Protein AF-X7ZVB2-F1 (afdb_monomer)

Sequence (183 aa):
MTAPFDWAFPYGWPRKPILARNVVCTSQPLAAQAGLQMLADGGSAVDAAVAAAITLTVVEPVSNGIGSDAFAIVWDGHRLHGLNASGRSPAAWTPEYFGDKGVPLLGWNSVTVPGAVSGWVELHSRFGRLPFAGSSSRQSHTPATVFWCRQRWRSSGRLRCRCSRISRVRRRVYARRPCTTTR

Nearest PDB structures (foldseek):
  7d9w-assembly1_A  TM=9.063E-01  e=1.673E-07  Pseudomonas nitroreducens
  5xlu-assembly1_A  TM=8.744E-01  e=1.785E-07  Bacillus licheniformis
  3g9k-assembly2_D  TM=9.368E-01  e=4.231E-06  Bacillus anthracis
  3g9k-assembly1_L  TM=9.309E-01  e=5.844E-06  Bacillus anthracis
  3ga9-assembly1_L  TM=9.083E-01  e=1.540E-05  Bacillus anthracis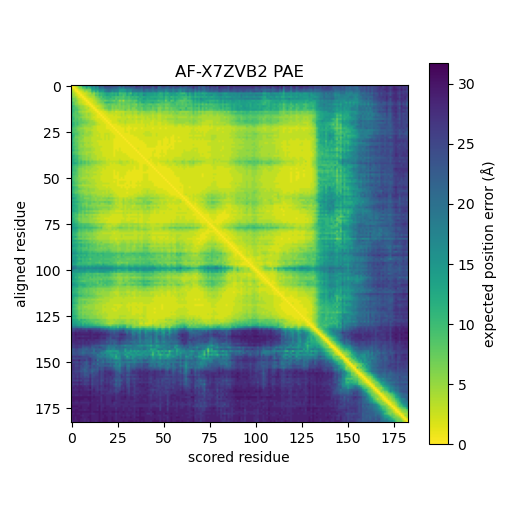

pLDDT: mean 73.82, std 28.08, range [21.02, 95.44]

Secondary structure (DSSP, 8-state):
-PPPP-----S--PPPPP--SS----SSHHHHHHHHHHHHTT--HHHHHHHHHHHHHHH-TTT--TTS-EEEEEE-SS-EEEEEEPPPPPTT--HHHHGGG-S-SSSGGG-PPP-HHHHHHHHHHHH--SPPTT----------EEEP------TTS----------SGGGSSS---------

Structure (mmCIF, N/CA/C/O backbone):
data_AF-X7ZVB2-F1
#
_entry.id   AF-X7ZVB2-F1
#
loop_
_atom_site.group_PDB
_atom_site.id
_atom_site.type_symbol
_atom_site.label_atom_id
_atom_site.label_alt_id
_atom_site.label_comp_id
_atom_site.label_asym_id
_atom_site.label_entity_id
_atom_site.label_seq_id
_atom_site.pdbx_PDB_ins_code
_atom_site.Cartn_x
_atom_site.Cartn_y
_atom_site.Cartn_z
_atom_site.occupancy
_atom_site.B_iso_or_equiv
_atom_site.auth_seq_id
_atom_site.auth_comp_id
_atom_site.auth_asym_id
_atom_site.auth_atom_id
_atom_site.pdbx_PDB_model_num
ATOM 1 N N . MET A 1 1 ? -3.468 49.047 19.228 1.00 59.94 1 MET A N 1
ATOM 2 C CA . MET A 1 1 ? -2.459 48.474 18.314 1.00 59.94 1 MET A CA 1
ATOM 3 C C . MET A 1 1 ? -2.737 46.989 18.202 1.00 59.94 1 MET A C 1
ATOM 5 O O . MET A 1 1 ? -2.538 46.267 19.168 1.00 59.94 1 MET A O 1
ATOM 9 N N . THR A 1 2 ? -3.313 46.562 17.086 1.00 70.94 2 THR A N 1
ATOM 10 C CA . THR A 1 2 ? -3.604 45.153 16.797 1.00 70.94 2 THR A CA 1
ATOM 11 C C . THR A 1 2 ? -2.315 44.507 16.305 1.00 70.94 2 THR A C 1
ATOM 13 O O . THR A 1 2 ? -1.691 45.032 15.384 1.00 70.94 2 THR A O 1
ATOM 16 N N . ALA A 1 3 ? -1.874 43.421 16.937 1.00 79.31 3 ALA A N 1
ATOM 17 C CA . ALA A 1 3 ? -0.711 42.687 16.450 1.00 79.31 3 ALA A CA 1
ATOM 18 C C . ALA A 1 3 ? -0.992 42.157 15.026 1.00 79.31 3 ALA A C 1
ATOM 20 O O . ALA A 1 3 ? -2.116 41.711 14.771 1.00 79.31 3 ALA A O 1
ATOM 21 N N . PRO A 1 4 ? -0.020 42.218 14.095 1.00 84.75 4 PRO A N 1
ATOM 22 C CA . PRO A 1 4 ? -0.185 41.645 12.766 1.00 84.75 4 PRO A CA 1
ATOM 23 C C . PRO A 1 4 ? -0.326 40.121 12.863 1.00 84.75 4 PRO A C 1
ATOM 25 O O . PRO A 1 4 ? 0.278 39.477 13.718 1.00 84.75 4 PRO A O 1
ATOM 28 N N . PHE A 1 5 ? -1.150 39.552 11.989 1.00 87.94 5 PHE A N 1
ATOM 29 C CA . PHE A 1 5 ? -1.363 38.111 11.904 1.00 87.94 5 PHE A CA 1
ATOM 30 C C . PHE A 1 5 ? -0.090 37.392 11.409 1.00 87.94 5 PHE A C 1
ATOM 32 O O . PHE A 1 5 ? 0.495 37.806 10.408 1.00 87.94 5 PHE A O 1
ATOM 39 N N . ASP A 1 6 ? 0.324 36.327 12.107 1.00 85.25 6 ASP A N 1
ATOM 40 C CA . ASP A 1 6 ? 1.548 35.547 11.857 1.00 85.25 6 ASP A CA 1
ATOM 41 C C . ASP A 1 6 ? 1.225 34.040 11.753 1.00 85.25 6 ASP A C 1
ATOM 43 O O . ASP A 1 6 ? 0.406 33.512 12.506 1.00 85.25 6 ASP A O 1
ATOM 47 N N . TRP A 1 7 ? 1.877 33.349 10.813 1.00 89.75 7 TRP A N 1
ATOM 48 C CA . TRP A 1 7 ? 1.754 31.905 10.567 1.00 89.75 7 TRP A CA 1
ATOM 49 C C . TRP A 1 7 ? 2.762 31.064 11.367 1.00 89.75 7 TRP A C 1
ATOM 51 O O . TRP A 1 7 ? 2.790 29.836 11.233 1.00 89.75 7 TRP A O 1
ATOM 61 N N . ALA A 1 8 ? 3.621 31.695 12.170 1.00 88.88 8 ALA A N 1
ATOM 62 C CA . ALA A 1 8 ? 4.537 30.985 13.046 1.00 88.88 8 ALA A CA 1
ATOM 63 C C . ALA A 1 8 ? 3.778 30.231 14.151 1.00 88.88 8 ALA A C 1
ATOM 65 O O . ALA A 1 8 ? 2.887 30.764 14.810 1.00 88.88 8 ALA A O 1
ATOM 66 N N . PHE A 1 9 ? 4.181 28.982 14.400 1.00 86.50 9 PHE A N 1
ATOM 67 C CA . PHE A 1 9 ? 3.707 28.183 15.534 1.00 86.50 9 PHE A CA 1
ATOM 68 C C . PHE A 1 9 ? 4.802 28.141 16.616 1.00 86.50 9 PHE A C 1
ATOM 70 O O . PHE A 1 9 ? 5.586 27.189 16.642 1.00 86.50 9 PHE A O 1
ATOM 77 N N . PRO A 1 10 ? 4.906 29.156 17.499 1.00 88.19 10 PRO A N 1
ATOM 78 C CA . PRO A 1 10 ? 6.010 29.280 18.459 1.00 88.19 10 PRO A CA 1
ATOM 79 C C . PRO A 1 10 ? 5.959 28.252 19.600 1.00 88.19 10 PRO A C 1
ATOM 81 O O . PRO A 1 10 ? 6.954 28.037 20.290 1.00 88.19 10 PRO A O 1
ATOM 84 N N . TYR A 1 11 ? 4.815 27.600 19.805 1.00 89.69 11 TYR A N 1
ATOM 85 C CA . TYR A 1 11 ? 4.621 26.597 20.851 1.00 89.69 11 TYR A CA 1
ATOM 86 C C . TYR A 1 11 ? 4.755 25.182 20.289 1.00 89.69 11 TYR A C 1
ATOM 88 O O . TYR A 1 11 ? 4.418 24.928 19.136 1.00 89.69 11 TYR A O 1
ATOM 96 N N . GLY A 1 12 ? 5.222 24.236 21.106 1.00 89.06 12 GLY A N 1
ATOM 97 C CA . GLY A 1 12 ? 5.263 22.820 20.738 1.00 89.06 12 GLY A CA 1
ATOM 98 C C . GLY A 1 12 ? 3.880 22.164 20.813 1.00 89.06 12 GLY A C 1
ATOM 99 O O . GLY A 1 12 ? 3.163 22.344 21.792 1.00 89.06 12 GLY A O 1
ATOM 100 N N . TRP A 1 13 ? 3.529 21.353 19.808 1.00 87.50 13 TRP A N 1
ATOM 101 C CA . TRP A 1 13 ? 2.245 20.638 19.729 1.00 87.50 13 TRP A CA 1
ATOM 102 C C . TRP A 1 13 ? 2.486 19.128 19.873 1.00 87.50 13 TRP A C 1
ATOM 104 O O . TRP A 1 13 ? 2.755 18.446 18.876 1.00 87.50 13 TRP A O 1
ATOM 114 N N . PRO A 1 14 ? 2.451 18.570 21.096 1.00 91.06 14 PRO A N 1
ATOM 115 C CA . PRO A 1 14 ? 2.682 17.146 21.296 1.00 91.06 14 PRO A CA 1
ATOM 116 C C . PRO A 1 14 ? 1.513 16.324 20.734 1.00 91.06 14 PRO A C 1
ATOM 118 O O . PRO A 1 14 ? 0.347 16.618 20.993 1.00 91.06 14 PRO A O 1
ATOM 121 N N . ARG A 1 15 ? 1.812 15.244 20.001 1.00 90.94 15 ARG A N 1
ATOM 122 C CA . ARG A 1 15 ? 0.800 14.250 19.609 1.00 90.94 15 ARG A CA 1
ATOM 123 C C . ARG A 1 15 ? 0.747 13.127 20.635 1.00 90.94 15 ARG A C 1
ATOM 125 O O . ARG A 1 15 ? 1.752 12.464 20.879 1.00 90.94 15 ARG A O 1
ATOM 132 N N . LYS A 1 16 ? -0.431 12.914 21.220 1.00 94.06 16 LYS A N 1
ATOM 133 C CA . LYS A 1 16 ? -0.687 11.815 22.158 1.00 94.06 16 LYS A CA 1
ATOM 134 C C . LYS A 1 16 ? -0.824 10.482 21.401 1.00 94.06 16 LYS A C 1
ATOM 136 O O . LYS A 1 16 ? -1.254 10.496 20.244 1.00 94.06 16 LYS A O 1
ATOM 141 N N . PRO A 1 17 ? -0.463 9.341 22.015 1.00 93.56 17 PRO A N 1
ATOM 142 C CA . PRO A 1 17 ? -0.721 8.034 21.421 1.00 93.56 17 PRO A CA 1
ATOM 143 C C . PRO A 1 17 ? -2.229 7.809 21.264 1.00 93.56 17 PRO A C 1
ATOM 145 O O . PRO A 1 17 ? -3.008 8.133 22.160 1.00 93.56 17 PRO A O 1
ATOM 148 N N . ILE A 1 18 ? -2.630 7.252 20.122 1.00 94.12 18 ILE A N 1
ATOM 149 C CA . ILE A 1 18 ? -4.016 6.859 19.853 1.00 94.12 18 ILE A CA 1
ATOM 150 C C . ILE A 1 18 ? -4.182 5.405 20.295 1.00 94.12 18 ILE A C 1
ATOM 152 O O . ILE A 1 18 ? -3.392 4.547 19.901 1.00 94.12 18 ILE A O 1
ATOM 156 N N . LEU A 1 19 ? -5.202 5.141 21.111 1.00 94.25 19 LEU A N 1
ATOM 157 C CA . LEU A 1 19 ? -5.530 3.814 21.625 1.00 94.25 19 LEU A CA 1
ATOM 158 C C . LEU A 1 19 ? -6.906 3.408 21.098 1.00 94.25 19 LEU A C 1
ATOM 160 O O . LEU A 1 19 ? -7.893 4.094 21.352 1.00 94.25 19 LEU A O 1
ATOM 164 N N . ALA A 1 20 ? -6.969 2.300 20.367 1.00 92.88 20 ALA A N 1
ATOM 165 C CA . ALA A 1 20 ? -8.215 1.699 19.905 1.00 92.88 20 ALA A CA 1
ATOM 166 C C . ALA A 1 20 ? -8.014 0.195 19.688 1.00 92.88 20 ALA A C 1
ATOM 168 O O . ALA A 1 20 ? -6.880 -0.277 19.605 1.00 92.88 20 ALA A O 1
ATOM 169 N N . ARG A 1 21 ? -9.118 -0.555 19.574 1.00 90.25 21 ARG A N 1
ATOM 170 C CA . ARG A 1 21 ? -9.065 -1.992 19.248 1.00 90.25 21 ARG A CA 1
ATOM 171 C C . ARG A 1 21 ? -8.436 -2.240 17.876 1.00 90.25 21 ARG A C 1
ATOM 173 O O . ARG A 1 21 ? -7.625 -3.144 17.747 1.00 90.25 21 ARG A O 1
ATOM 180 N N . ASN A 1 22 ? -8.779 -1.402 16.898 1.00 92.31 22 ASN A N 1
ATOM 181 C CA . ASN A 1 22 ? -8.204 -1.405 15.557 1.00 92.31 22 ASN A CA 1
ATOM 182 C C . ASN A 1 22 ? -7.752 0.019 15.211 1.00 92.31 22 ASN A C 1
ATOM 184 O O . ASN A 1 22 ? -8.474 0.976 15.491 1.00 92.31 22 ASN A O 1
ATOM 188 N N . VAL A 1 23 ? -6.571 0.166 14.608 1.00 94.69 23 VAL A N 1
ATOM 189 C CA . VAL A 1 23 ? -5.999 1.467 14.225 1.00 94.69 23 VAL A CA 1
ATOM 190 C C . VAL A 1 23 ? -5.428 1.368 12.816 1.00 94.69 23 VAL A C 1
ATOM 192 O O . VAL A 1 23 ? -4.660 0.454 12.525 1.00 94.69 23 VAL A O 1
ATOM 195 N N . VAL A 1 24 ? -5.750 2.343 11.964 1.00 95.00 24 VAL A N 1
ATOM 196 C CA . VAL A 1 24 ? -5.120 2.523 10.649 1.00 95.00 24 VAL A CA 1
ATOM 197 C C . VAL A 1 24 ? -4.196 3.733 10.717 1.00 95.00 24 VAL A C 1
ATOM 199 O O . VAL A 1 24 ? -4.601 4.813 11.142 1.00 95.00 24 VAL A O 1
ATOM 202 N N . CYS A 1 25 ? -2.939 3.557 10.312 1.00 95.19 25 CYS A N 1
ATOM 203 C CA . CYS A 1 25 ? -1.926 4.608 10.334 1.00 95.19 25 CYS A CA 1
ATOM 204 C C . CYS A 1 25 ? -1.262 4.721 8.962 1.00 95.19 25 CYS A C 1
ATOM 206 O O . CYS A 1 25 ? -0.699 3.753 8.455 1.00 95.19 25 CYS A O 1
ATOM 208 N N . THR A 1 26 ? -1.318 5.911 8.370 1.00 94.75 26 THR A N 1
ATOM 209 C CA . THR A 1 26 ? -0.752 6.212 7.051 1.00 94.75 26 THR A CA 1
ATOM 210 C C . THR A 1 26 ? -0.332 7.687 6.978 1.00 94.75 26 THR A C 1
ATOM 212 O O . THR A 1 26 ? -0.589 8.464 7.900 1.00 94.75 26 THR A O 1
ATOM 215 N N . SER A 1 27 ? 0.380 8.068 5.919 1.00 93.88 27 SER A N 1
ATOM 216 C CA . SER A 1 27 ? 0.836 9.436 5.644 1.00 93.88 27 SER A CA 1
ATOM 217 C C . SER A 1 27 ? -0.306 10.403 5.335 1.00 93.88 27 SER A C 1
ATOM 219 O O . SER A 1 27 ? -0.188 11.578 5.682 1.00 93.88 27 SER A O 1
ATOM 221 N N . GLN A 1 28 ? -1.394 9.922 4.726 1.00 94.00 28 GLN A N 1
ATOM 222 C CA . GLN A 1 28 ? -2.525 10.745 4.296 1.00 94.00 28 GLN A CA 1
ATOM 223 C C . GLN A 1 28 ? -3.802 10.440 5.093 1.00 94.00 28 GLN A C 1
ATOM 225 O O . GLN A 1 28 ? -4.210 9.279 5.162 1.00 94.00 28 GLN A O 1
ATOM 230 N N . PRO A 1 29 ? -4.493 11.452 5.656 1.00 95.44 29 PRO A N 1
ATOM 231 C CA . PRO A 1 29 ? -5.684 11.230 6.476 1.00 95.44 29 PRO A CA 1
ATOM 232 C C . PRO A 1 29 ? -6.840 10.589 5.695 1.00 95.44 29 PRO A C 1
ATOM 234 O O . PRO A 1 29 ? -7.521 9.726 6.238 1.00 95.44 29 PRO A O 1
ATOM 237 N N . LEU A 1 30 ? -7.016 10.923 4.411 1.00 94.25 30 LEU A N 1
ATOM 238 C CA . LEU A 1 30 ? -8.053 10.316 3.563 1.00 94.25 30 LEU A CA 1
ATOM 239 C C . LEU A 1 30 ? -7.811 8.819 3.326 1.00 94.25 30 LEU A C 1
ATOM 241 O O . LEU A 1 30 ? -8.749 8.027 3.343 1.00 94.25 30 LEU A O 1
ATOM 245 N N . ALA A 1 31 ? -6.549 8.406 3.186 1.00 92.56 31 ALA A N 1
ATOM 246 C CA . ALA A 1 31 ? -6.205 6.990 3.102 1.00 92.56 31 ALA A CA 1
ATOM 247 C C . ALA A 1 31 ? -6.431 6.266 4.441 1.00 92.56 31 ALA A C 1
ATOM 249 O O . ALA A 1 31 ? -6.841 5.106 4.451 1.00 92.56 31 ALA A O 1
ATOM 250 N N . ALA A 1 32 ? -6.216 6.948 5.575 1.00 94.44 32 ALA A N 1
ATOM 251 C CA . ALA A 1 32 ? -6.539 6.392 6.889 1.00 94.44 32 ALA A CA 1
ATOM 252 C C . ALA A 1 32 ? -8.051 6.181 7.028 1.00 94.44 32 ALA A C 1
ATOM 254 O O . ALA A 1 32 ? -8.483 5.131 7.494 1.00 94.44 32 ALA A O 1
ATOM 255 N N . GLN A 1 33 ? -8.844 7.154 6.573 1.00 94.75 33 GLN A N 1
ATOM 256 C CA . GLN A 1 33 ? -10.300 7.088 6.577 1.00 94.75 33 GLN A CA 1
ATOM 257 C C . GLN A 1 33 ? -10.830 5.954 5.691 1.00 94.75 33 GLN A C 1
ATOM 259 O O . GLN A 1 33 ? -11.693 5.206 6.138 1.00 94.75 33 GLN A O 1
ATOM 264 N N . ALA A 1 34 ? -10.278 5.763 4.489 1.00 92.88 34 ALA A N 1
ATOM 265 C CA . ALA A 1 34 ? -10.649 4.644 3.620 1.00 92.88 34 ALA A CA 1
ATOM 266 C C . ALA A 1 34 ? -10.393 3.278 4.285 1.00 92.88 34 ALA A C 1
ATOM 268 O O . ALA A 1 34 ? -11.252 2.399 4.258 1.00 92.88 34 ALA A O 1
ATOM 269 N N . GLY A 1 35 ? -9.243 3.109 4.948 1.00 93.69 35 GLY A N 1
ATOM 270 C CA . GLY A 1 35 ? -8.959 1.890 5.708 1.00 93.69 35 GLY A CA 1
ATOM 271 C C . GLY A 1 35 ? -9.891 1.704 6.912 1.00 93.69 35 GLY A C 1
ATOM 272 O O . GLY A 1 35 ? -10.338 0.591 7.179 1.00 93.69 35 GLY A O 1
ATOM 273 N N . LEU A 1 36 ? -10.221 2.786 7.629 1.00 94.00 36 LEU A N 1
ATOM 274 C CA . LEU A 1 36 ? 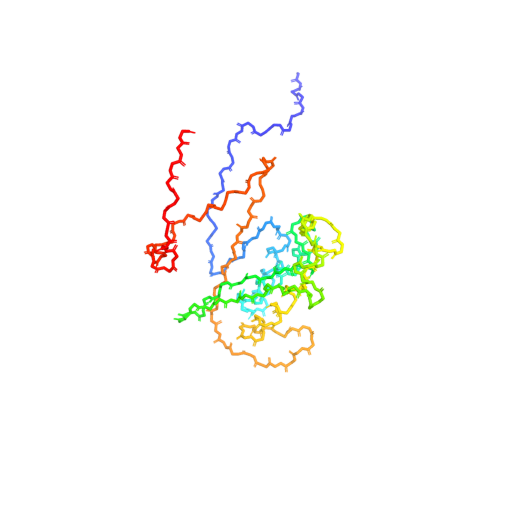-11.182 2.748 8.737 1.00 94.00 36 LEU A CA 1
ATOM 275 C C . LEU A 1 36 ? -12.589 2.364 8.270 1.00 94.00 36 LEU A C 1
ATOM 277 O O . LEU A 1 36 ? -13.256 1.616 8.978 1.00 94.00 36 LEU A O 1
ATOM 281 N N . GLN A 1 37 ? -13.016 2.817 7.087 1.00 93.19 37 GLN A N 1
ATOM 282 C CA . GLN A 1 37 ? -14.294 2.419 6.497 1.00 93.19 37 GLN A CA 1
ATOM 283 C C . GLN A 1 37 ? -14.344 0.904 6.272 1.00 93.19 37 GLN A C 1
ATOM 285 O O . GLN A 1 37 ? -15.289 0.260 6.707 1.00 93.19 37 GLN A O 1
ATOM 290 N N . MET A 1 38 ? -13.289 0.307 5.708 1.00 91.56 38 MET A N 1
ATOM 291 C CA . MET A 1 38 ? -13.236 -1.152 5.524 1.00 91.56 38 MET A CA 1
ATOM 292 C C . MET A 1 38 ? -13.294 -1.922 6.846 1.00 91.56 38 MET A C 1
ATOM 294 O O . MET A 1 38 ? -13.903 -2.987 6.915 1.00 91.56 38 MET A O 1
ATOM 298 N N . LEU A 1 39 ? -12.692 -1.393 7.916 1.00 92.12 39 LEU A N 1
ATOM 299 C CA . LEU A 1 39 ? -12.827 -1.987 9.250 1.00 92.12 39 LEU A CA 1
ATOM 300 C C . LEU A 1 39 ? -14.247 -1.835 9.807 1.00 92.12 39 LEU A C 1
ATOM 302 O O . LEU A 1 39 ? -14.740 -2.758 10.455 1.00 92.12 39 LEU A O 1
ATOM 306 N N . ALA A 1 40 ? -14.894 -0.689 9.576 1.00 90.75 40 ALA A N 1
ATOM 307 C CA . ALA A 1 40 ? -16.274 -0.436 9.987 1.00 90.75 40 ALA A CA 1
ATOM 308 C C . ALA A 1 40 ? -17.261 -1.365 9.262 1.00 90.75 40 ALA A C 1
ATOM 310 O O . ALA A 1 40 ? -18.185 -1.878 9.889 1.00 90.75 40 ALA A O 1
ATOM 311 N N . ASP A 1 41 ? -16.991 -1.670 7.992 1.00 90.44 41 ASP A N 1
ATOM 312 C CA . ASP A 1 41 ? -17.763 -2.606 7.167 1.00 90.44 41 ASP A CA 1
ATOM 313 C C . ASP A 1 41 ? -17.518 -4.086 7.552 1.00 90.44 41 ASP A C 1
ATOM 315 O O . ASP A 1 41 ? -18.070 -5.004 6.946 1.00 90.44 41 ASP A O 1
ATOM 319 N N . GLY A 1 42 ? -16.703 -4.347 8.583 1.00 89.06 42 GLY A N 1
ATOM 320 C CA . GLY A 1 42 ? -16.425 -5.689 9.101 1.00 89.06 42 GLY A CA 1
ATOM 321 C C . GLY A 1 42 ? -15.303 -6.434 8.373 1.00 89.06 42 GLY A C 1
ATOM 322 O O . GLY A 1 42 ? -15.180 -7.655 8.533 1.00 89.06 42 GLY A O 1
ATOM 323 N N . GLY A 1 43 ? -14.492 -5.722 7.589 1.00 88.75 43 GLY A N 1
ATOM 324 C CA . GLY A 1 43 ? -13.323 -6.253 6.896 1.00 88.75 43 GLY A CA 1
ATOM 325 C C . GLY A 1 43 ? -12.153 -6.597 7.816 1.00 88.75 43 GLY A C 1
ATOM 326 O O . GLY A 1 43 ? -12.127 -6.283 9.009 1.00 88.75 43 GLY A O 1
ATOM 327 N N . SER A 1 44 ? -11.166 -7.289 7.254 1.00 90.81 44 SER A N 1
ATOM 328 C CA . SER A 1 44 ? -9.921 -7.618 7.947 1.00 90.81 44 SER A CA 1
ATOM 329 C C . SER A 1 44 ? -8.949 -6.430 7.954 1.00 90.81 44 SER A C 1
ATOM 331 O O . SER A 1 44 ? -9.114 -5.446 7.230 1.00 90.81 44 SER A O 1
ATOM 333 N N . ALA A 1 45 ? -7.869 -6.513 8.741 1.00 92.50 45 ALA A N 1
ATOM 334 C CA . ALA A 1 45 ? -6.810 -5.504 8.654 1.00 92.50 45 ALA A CA 1
ATOM 335 C C . ALA A 1 45 ? -6.107 -5.495 7.288 1.00 92.50 45 ALA A C 1
ATOM 337 O O . ALA A 1 45 ? -5.492 -4.492 6.932 1.00 92.50 45 ALA A O 1
ATOM 338 N N . VAL A 1 46 ? -6.185 -6.595 6.529 1.00 93.56 46 VAL A N 1
ATOM 339 C CA . VAL A 1 46 ? -5.664 -6.651 5.161 1.00 93.56 46 VAL A CA 1
ATOM 340 C C . VAL A 1 46 ? -6.575 -5.881 4.213 1.00 93.56 46 VAL A C 1
ATOM 342 O O . VAL A 1 46 ? -6.053 -5.076 3.447 1.00 93.56 46 VAL A O 1
ATOM 345 N N . ASP A 1 47 ? -7.899 -6.012 4.341 1.00 92.44 47 ASP A N 1
ATOM 346 C CA . ASP A 1 47 ? -8.858 -5.196 3.575 1.00 92.44 47 ASP A CA 1
ATOM 347 C C . ASP A 1 47 ? -8.608 -3.697 3.817 1.00 92.44 47 ASP A C 1
ATOM 349 O O . ASP A 1 47 ? -8.484 -2.902 2.884 1.00 92.44 47 ASP A O 1
ATOM 353 N N . ALA A 1 48 ? -8.431 -3.319 5.087 1.00 94.50 48 ALA A N 1
ATOM 354 C CA . ALA A 1 48 ? -8.119 -1.949 5.480 1.00 94.50 48 ALA A CA 1
ATOM 355 C C . ALA A 1 48 ? -6.782 -1.450 4.908 1.00 94.50 48 ALA A C 1
ATOM 357 O O . ALA A 1 48 ? -6.682 -0.309 4.449 1.00 94.50 48 ALA A O 1
ATOM 358 N N . ALA A 1 49 ? -5.749 -2.298 4.921 1.00 94.38 49 ALA A N 1
ATOM 359 C CA . ALA A 1 49 ? -4.437 -1.965 4.380 1.00 94.38 49 ALA A CA 1
ATOM 360 C C . ALA A 1 49 ? -4.460 -1.820 2.852 1.00 94.38 49 ALA A C 1
ATOM 362 O O . ALA A 1 49 ? -3.846 -0.892 2.325 1.00 94.38 49 ALA A O 1
ATOM 363 N N . VAL A 1 50 ? -5.181 -2.694 2.144 1.00 94.00 50 VAL A N 1
ATOM 364 C CA . VAL A 1 50 ? -5.335 -2.635 0.685 1.00 94.00 50 VAL A CA 1
ATOM 365 C C . VAL A 1 50 ? -6.121 -1.388 0.279 1.00 94.00 50 VAL A C 1
ATOM 367 O O . VAL A 1 50 ? -5.658 -0.645 -0.584 1.00 94.00 50 VAL A O 1
ATOM 370 N N . ALA A 1 51 ? -7.236 -1.076 0.946 1.00 93.94 51 ALA A N 1
ATOM 371 C CA . ALA A 1 51 ? -7.994 0.148 0.674 1.00 93.94 51 ALA A CA 1
ATOM 372 C C . ALA A 1 51 ? -7.166 1.418 0.919 1.00 93.94 51 ALA A C 1
ATOM 374 O O . ALA A 1 51 ? -7.180 2.345 0.103 1.00 93.94 51 ALA A O 1
ATOM 375 N N . ALA A 1 52 ? -6.385 1.453 2.003 1.00 94.94 52 ALA A N 1
ATOM 376 C CA . ALA A 1 52 ? -5.464 2.554 2.263 1.00 94.94 52 ALA A CA 1
ATOM 377 C C . ALA A 1 52 ? -4.374 2.654 1.179 1.00 94.94 52 ALA A C 1
ATOM 379 O O . ALA A 1 52 ? -4.091 3.755 0.706 1.00 94.94 52 ALA A O 1
ATOM 380 N N . ALA A 1 53 ? -3.790 1.530 0.749 1.00 93.62 53 ALA A N 1
ATOM 381 C CA . ALA A 1 53 ? -2.757 1.496 -0.288 1.00 93.62 53 ALA A CA 1
ATOM 382 C C . ALA A 1 53 ? -3.274 1.974 -1.654 1.00 93.62 53 ALA A C 1
ATOM 384 O O . ALA A 1 53 ? -2.604 2.776 -2.305 1.00 93.62 53 ALA A O 1
ATOM 385 N N . ILE A 1 54 ? -4.477 1.546 -2.049 1.00 93.62 54 ILE A N 1
ATOM 386 C CA . ILE A 1 54 ? -5.145 2.007 -3.272 1.00 93.62 54 ILE A CA 1
ATOM 387 C C . ILE A 1 54 ? -5.418 3.509 -3.176 1.00 93.62 54 ILE A C 1
ATOM 389 O O . ILE A 1 54 ? -5.051 4.259 -4.077 1.00 93.62 54 ILE A O 1
ATOM 393 N N . THR A 1 55 ? -5.976 3.978 -2.057 1.00 93.81 55 THR A N 1
ATOM 394 C CA . THR A 1 55 ? -6.276 5.405 -1.862 1.00 93.81 55 THR A CA 1
ATOM 395 C C . THR A 1 55 ? -5.012 6.260 -1.955 1.00 93.81 55 THR A C 1
ATOM 397 O O . THR A 1 55 ? -5.025 7.308 -2.600 1.00 93.81 55 THR A O 1
ATOM 400 N N . LEU A 1 56 ? -3.893 5.798 -1.381 1.00 94.31 56 LEU A N 1
ATOM 401 C CA . LEU A 1 56 ? -2.602 6.491 -1.450 1.00 94.31 56 LEU A CA 1
ATOM 402 C C . LEU A 1 56 ? -2.107 6.724 -2.880 1.00 94.31 56 LEU A C 1
ATOM 404 O O . LEU A 1 56 ? -1.407 7.707 -3.101 1.00 94.31 56 LEU A O 1
ATOM 408 N N . THR A 1 57 ? -2.473 5.881 -3.850 1.00 93.00 57 THR A N 1
ATOM 409 C CA . THR A 1 57 ? -2.098 6.123 -5.255 1.00 93.00 57 THR A CA 1
ATOM 410 C C . THR A 1 57 ? -2.721 7.391 -5.831 1.00 93.00 57 THR A C 1
ATOM 412 O O . THR A 1 57 ? -2.165 7.974 -6.757 1.00 93.00 57 THR A O 1
ATOM 415 N N . VAL A 1 58 ? -3.841 7.841 -5.259 1.00 93.38 58 VAL A N 1
ATOM 416 C CA . VAL A 1 58 ? -4.556 9.051 -5.677 1.00 93.38 58 VAL A CA 1
ATOM 417 C C . VAL A 1 58 ? -4.177 10.237 -4.797 1.00 93.38 58 VAL A C 1
ATOM 419 O O . VAL A 1 58 ? -3.907 11.323 -5.302 1.00 93.38 58 VAL A O 1
ATOM 422 N N . VAL A 1 59 ? -4.144 10.045 -3.474 1.00 93.38 59 VAL A N 1
ATOM 423 C CA . VAL A 1 59 ? -3.946 11.153 -2.522 1.00 93.38 59 VAL A CA 1
ATOM 424 C C . VAL A 1 59 ? -2.473 11.486 -2.254 1.00 93.38 59 VAL A C 1
ATOM 426 O O . VAL A 1 59 ? -2.179 12.505 -1.633 1.00 93.38 59 VAL A O 1
ATOM 429 N N . GLU A 1 60 ? -1.533 10.649 -2.703 1.00 94.19 60 GLU A N 1
ATOM 430 C CA . GLU A 1 60 ? -0.086 10.873 -2.565 1.00 94.19 60 GLU A CA 1
ATOM 431 C C . GLU A 1 60 ? 0.697 10.493 -3.842 1.00 94.19 60 GLU A C 1
ATOM 433 O O . GLU A 1 60 ? 1.589 9.641 -3.802 1.00 94.19 60 GLU A O 1
ATOM 438 N N . PRO A 1 61 ? 0.429 11.148 -4.990 1.00 89.88 61 PRO A N 1
ATOM 439 C CA . PRO A 1 61 ? 1.029 10.777 -6.280 1.00 89.88 61 PRO A CA 1
ATOM 440 C C . PRO A 1 61 ? 2.548 11.000 -6.335 1.00 89.88 61 PRO A C 1
ATOM 442 O O . PRO A 1 61 ? 3.252 10.403 -7.141 1.00 89.88 61 PRO A O 1
ATOM 445 N N . VAL A 1 62 ? 3.082 11.857 -5.460 1.00 90.31 62 VAL A N 1
ATOM 446 C CA . VAL A 1 62 ? 4.521 12.155 -5.374 1.00 90.31 62 VAL A CA 1
ATOM 447 C C . VAL A 1 62 ? 5.341 11.021 -4.756 1.00 90.31 62 VAL A C 1
ATOM 449 O O . VAL A 1 62 ? 6.568 11.060 -4.785 1.00 90.31 62 VAL A O 1
ATOM 452 N N . SER A 1 63 ? 4.697 10.047 -4.114 1.00 88.94 63 SER A N 1
ATOM 453 C CA . SER A 1 63 ? 5.388 8.967 -3.395 1.00 88.94 63 SER A CA 1
ATOM 454 C C . SER A 1 63 ? 4.751 7.596 -3.588 1.00 88.94 63 SER A C 1
ATOM 456 O O . SER A 1 63 ? 5.288 6.608 -3.090 1.00 88.94 63 SER A O 1
ATOM 458 N N . ASN A 1 64 ? 3.639 7.514 -4.314 1.00 90.06 64 ASN A N 1
ATOM 459 C CA . ASN A 1 64 ? 2.981 6.262 -4.638 1.00 90.06 64 ASN A CA 1
ATOM 460 C C . ASN A 1 64 ? 2.304 6.344 -6.013 1.00 90.06 64 ASN A C 1
ATOM 462 O O . ASN A 1 64 ? 2.056 7.425 -6.540 1.00 90.06 64 ASN A O 1
ATOM 466 N N . GLY A 1 65 ? 1.988 5.190 -6.589 1.00 89.56 65 GLY A N 1
ATOM 467 C CA . GLY A 1 65 ? 1.276 5.085 -7.854 1.00 89.56 65 GLY A CA 1
ATOM 468 C C . GLY A 1 65 ? 0.919 3.640 -8.178 1.00 89.56 65 GLY A C 1
ATOM 469 O O . GLY A 1 65 ? 1.443 2.706 -7.573 1.00 89.56 65 GLY A O 1
ATOM 470 N N . ILE A 1 66 ? 0.039 3.446 -9.160 1.00 91.81 66 ILE A N 1
ATOM 471 C CA . ILE A 1 66 ? -0.367 2.105 -9.614 1.00 91.81 66 ILE A CA 1
ATOM 472 C C . ILE A 1 66 ? 0.796 1.315 -10.237 1.00 91.81 66 ILE A C 1
ATOM 474 O O . ILE A 1 66 ? 0.829 0.093 -10.158 1.00 91.81 66 ILE A O 1
ATOM 478 N N . GLY A 1 67 ? 1.776 2.025 -10.806 1.00 91.56 67 GLY A N 1
ATOM 479 C CA . GLY A 1 67 ? 3.000 1.462 -11.381 1.00 91.56 67 GLY A CA 1
ATOM 480 C C . GLY A 1 67 ? 4.080 1.094 -10.356 1.00 91.56 67 GLY A C 1
ATOM 481 O O . GLY A 1 67 ? 5.223 0.883 -10.744 1.00 91.56 67 GLY A O 1
ATOM 482 N N . SER A 1 68 ? 3.757 1.092 -9.062 1.00 92.06 68 SER A N 1
ATOM 483 C CA . SER A 1 68 ? 4.708 0.779 -7.994 1.00 92.06 68 SER A CA 1
ATOM 484 C C . SER A 1 68 ? 4.829 -0.726 -7.742 1.00 92.06 68 SER A C 1
ATOM 486 O O . SER A 1 68 ? 4.121 -1.548 -8.327 1.00 92.06 68 SER A O 1
ATOM 488 N N . ASP A 1 69 ? 5.721 -1.066 -6.819 1.00 93.81 69 ASP A N 1
ATOM 489 C CA . ASP A 1 69 ? 5.851 -2.393 -6.235 1.00 93.81 69 ASP A CA 1
ATOM 490 C C . ASP A 1 69 ? 5.342 -2.390 -4.793 1.00 93.81 69 ASP A C 1
ATOM 492 O O . ASP A 1 69 ? 5.401 -1.372 -4.097 1.00 93.81 69 ASP A O 1
ATOM 496 N N . ALA A 1 70 ? 4.883 -3.548 -4.316 1.00 92.88 70 ALA A N 1
ATOM 497 C CA . ALA A 1 70 ? 4.364 -3.685 -2.961 1.00 92.88 70 ALA A CA 1
ATOM 498 C C . ALA A 1 70 ? 5.123 -4.735 -2.148 1.00 92.88 70 ALA A C 1
ATOM 500 O O . ALA A 1 70 ? 5.474 -5.818 -2.613 1.00 92.88 70 ALA A O 1
ATOM 501 N N . PHE A 1 71 ? 5.313 -4.424 -0.870 1.00 94.38 71 PHE A N 1
ATOM 502 C CA . PHE A 1 71 ? 5.808 -5.357 0.130 1.00 94.38 71 PHE A CA 1
ATOM 503 C C . PHE A 1 71 ? 4.886 -5.304 1.334 1.00 94.38 71 PHE A C 1
ATOM 505 O O . PHE A 1 71 ? 4.492 -4.221 1.774 1.00 94.38 71 PHE A O 1
ATOM 51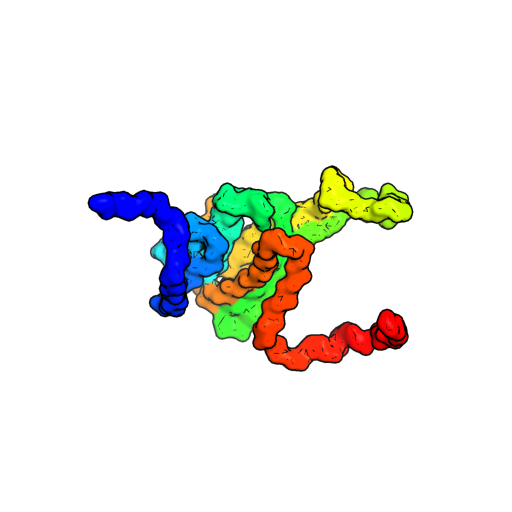2 N N . ALA A 1 72 ? 4.575 -6.465 1.895 1.00 93.75 72 ALA A N 1
ATOM 513 C CA . ALA A 1 72 ? 3.736 -6.546 3.077 1.00 93.75 72 ALA A CA 1
ATOM 514 C C . ALA A 1 72 ? 4.274 -7.575 4.060 1.00 93.75 72 ALA A C 1
ATOM 516 O O . ALA A 1 72 ? 4.768 -8.636 3.680 1.00 93.75 72 ALA A O 1
ATOM 517 N N . ILE A 1 73 ? 4.153 -7.244 5.340 1.00 95.25 73 ILE A N 1
ATOM 518 C CA . ILE A 1 73 ? 4.366 -8.176 6.435 1.00 95.25 73 ILE A CA 1
ATOM 519 C C . ILE A 1 73 ? 3.033 -8.287 7.163 1.00 95.25 73 ILE A C 1
ATOM 521 O O . ILE A 1 73 ? 2.527 -7.299 7.699 1.00 95.25 73 ILE A O 1
ATOM 525 N N . VAL A 1 74 ? 2.463 -9.486 7.148 1.00 94.12 74 VAL A N 1
ATOM 526 C CA . VAL A 1 74 ? 1.137 -9.778 7.691 1.00 94.12 74 VAL A CA 1
ATOM 527 C C . VAL A 1 74 ? 1.290 -10.795 8.808 1.00 94.12 74 VAL A C 1
ATOM 529 O O . VAL A 1 74 ? 1.867 -11.860 8.616 1.00 94.12 74 VAL A O 1
ATOM 532 N N . TRP A 1 75 ? 0.787 -10.467 9.987 1.00 93.31 75 TRP A N 1
ATOM 533 C CA . TRP A 1 75 ? 0.656 -11.401 11.097 1.00 93.31 75 TRP A CA 1
ATOM 534 C C . TRP A 1 75 ? -0.779 -11.905 11.137 1.00 93.31 75 TRP A C 1
ATOM 536 O O . TRP A 1 75 ? -1.667 -11.072 11.205 1.00 93.31 75 TRP A O 1
ATOM 546 N N . ASP A 1 76 ? -1.020 -13.213 11.109 1.00 88.81 76 ASP A N 1
ATOM 547 C CA . ASP A 1 76 ? -2.377 -13.794 11.104 1.00 88.81 76 ASP A CA 1
ATOM 548 C C . ASP A 1 76 ? -2.885 -14.213 12.503 1.00 88.81 76 ASP A C 1
ATOM 550 O O . ASP A 1 76 ? -3.910 -14.872 12.631 1.00 88.81 76 ASP A O 1
ATOM 554 N N . GLY A 1 77 ? -2.149 -13.881 13.567 1.00 90.62 77 GLY A N 1
ATOM 555 C CA . GLY A 1 77 ? -2.423 -14.363 14.926 1.00 90.62 77 GLY A CA 1
ATOM 556 C C . GLY A 1 77 ? -1.541 -15.538 15.355 1.00 90.62 77 GLY A C 1
ATOM 557 O O . GLY A 1 77 ? -1.316 -15.711 16.552 1.00 90.62 77 GLY A O 1
ATOM 558 N N . HIS A 1 78 ? -0.978 -16.288 14.405 1.00 92.69 78 HIS A N 1
ATOM 559 C CA . HIS A 1 78 ? -0.194 -17.501 14.657 1.00 92.69 78 HIS A CA 1
ATOM 560 C C . HIS A 1 78 ? 1.185 -17.480 13.989 1.00 92.69 78 HIS A C 1
ATOM 562 O O . HIS A 1 78 ? 2.175 -17.918 14.579 1.00 92.69 78 HIS A O 1
ATOM 568 N N . ARG A 1 79 ? 1.267 -16.978 12.756 1.00 93.88 79 ARG A N 1
ATOM 569 C CA . ARG A 1 79 ? 2.466 -16.943 11.928 1.00 93.88 79 ARG A CA 1
ATOM 570 C C . ARG A 1 79 ? 2.626 -15.592 11.240 1.00 93.88 79 ARG A C 1
ATOM 572 O O . ARG A 1 79 ? 1.678 -14.905 10.865 1.00 93.88 79 ARG A O 1
ATOM 579 N N . LEU A 1 80 ? 3.890 -15.235 11.041 1.00 95.31 80 LEU A N 1
ATOM 580 C CA . LEU A 1 80 ? 4.284 -14.089 10.243 1.00 95.31 80 LEU A CA 1
ATOM 581 C C . LEU A 1 80 ? 4.401 -14.501 8.775 1.00 95.31 80 LEU A C 1
ATOM 583 O O . LEU A 1 80 ? 5.117 -15.447 8.441 1.00 95.31 80 LEU A O 1
ATOM 587 N N . HIS A 1 81 ? 3.740 -13.755 7.904 1.00 93.50 81 HIS A N 1
ATOM 588 C CA . HIS A 1 81 ? 3.794 -13.901 6.457 1.00 93.50 81 HIS A CA 1
ATOM 589 C C . HIS A 1 81 ? 4.473 -12.680 5.852 1.00 93.50 81 HIS A C 1
ATOM 591 O O . HIS A 1 81 ? 4.231 -11.546 6.263 1.00 93.50 81 HIS A O 1
ATOM 597 N N . GLY A 1 82 ? 5.335 -12.916 4.871 1.00 95.12 82 GLY A N 1
ATOM 598 C CA . GLY A 1 82 ? 5.943 -11.868 4.063 1.00 95.12 82 GLY A CA 1
ATOM 599 C C . GLY A 1 82 ? 5.482 -12.014 2.624 1.00 95.12 82 GLY A C 1
ATOM 600 O O . GLY A 1 82 ? 5.589 -13.102 2.061 1.00 95.12 82 GLY A O 1
ATOM 601 N N . LEU A 1 83 ? 5.002 -10.925 2.035 1.00 93.31 83 LEU A N 1
ATOM 602 C CA . LEU A 1 83 ? 4.734 -10.833 0.610 1.00 93.31 83 LEU A CA 1
ATOM 603 C C . LEU A 1 83 ? 5.770 -9.919 -0.035 1.00 93.31 83 LEU A C 1
ATOM 605 O O . LEU A 1 83 ? 5.956 -8.774 0.387 1.00 93.31 83 LEU A O 1
ATOM 609 N N . ASN A 1 84 ? 6.416 -10.441 -1.072 1.00 95.06 84 ASN A N 1
ATOM 610 C CA . ASN A 1 84 ? 7.241 -9.670 -1.980 1.00 95.06 84 ASN A CA 1
ATOM 611 C C . ASN A 1 84 ? 6.533 -9.606 -3.337 1.00 95.06 84 ASN A C 1
ATOM 613 O O . ASN A 1 84 ? 6.489 -10.609 -4.047 1.00 95.06 84 ASN A O 1
ATOM 617 N N . ALA A 1 85 ? 6.005 -8.433 -3.672 1.00 93.75 85 ALA A N 1
ATOM 618 C CA . ALA A 1 85 ? 5.451 -8.118 -4.978 1.00 93.75 85 ALA A CA 1
ATOM 619 C C . ALA A 1 85 ? 6.315 -7.044 -5.661 1.00 93.75 85 ALA A C 1
ATOM 621 O O . ALA A 1 85 ? 5.818 -6.010 -6.103 1.00 93.75 85 ALA A O 1
ATOM 622 N N . SER A 1 86 ? 7.631 -7.279 -5.689 1.00 92.88 86 SER A N 1
ATOM 623 C CA . SER A 1 86 ? 8.575 -6.524 -6.508 1.00 92.88 86 SER A CA 1
ATOM 624 C C . SER A 1 86 ? 8.566 -7.021 -7.944 1.00 92.88 86 SER A C 1
ATOM 626 O O . SER A 1 86 ? 8.766 -8.218 -8.192 1.00 92.88 86 SER A O 1
ATOM 628 N N . GLY A 1 87 ? 8.414 -6.092 -8.875 1.00 90.12 87 GLY A N 1
ATOM 629 C CA . GLY A 1 87 ? 8.529 -6.317 -10.296 1.00 90.12 87 GLY A CA 1
ATOM 630 C C . GLY A 1 87 ? 9.836 -6.959 -10.713 1.00 90.12 87 GLY A C 1
ATOM 631 O O . GLY A 1 87 ? 10.913 -6.592 -10.243 1.00 90.12 87 GLY A O 1
ATOM 632 N N . ARG A 1 88 ? 9.758 -7.899 -11.654 1.00 91.50 88 ARG A N 1
ATOM 633 C CA . ARG A 1 88 ? 10.952 -8.378 -12.357 1.00 91.50 88 ARG A CA 1
ATOM 634 C C . ARG A 1 88 ? 11.340 -7.387 -13.452 1.00 91.50 88 ARG A C 1
ATOM 636 O O . ARG A 1 88 ? 10.495 -6.647 -13.964 1.00 91.50 88 ARG A O 1
ATOM 643 N N . SER A 1 89 ? 12.616 -7.395 -13.827 1.00 91.56 89 SER A N 1
ATOM 644 C CA . SER A 1 89 ? 13.065 -6.705 -15.032 1.00 91.56 89 SER A CA 1
ATOM 645 C C . SER A 1 89 ? 12.419 -7.342 -16.275 1.00 91.56 89 SER A C 1
ATOM 647 O O . SER A 1 89 ? 12.243 -8.565 -16.312 1.00 91.56 89 SER A O 1
ATOM 649 N N . PRO A 1 90 ? 12.066 -6.542 -17.295 1.00 91.06 90 PRO A N 1
ATOM 650 C CA . PRO A 1 90 ? 11.699 -7.035 -18.616 1.00 91.06 90 PRO A CA 1
ATOM 651 C C . PRO A 1 90 ? 12.716 -8.048 -19.155 1.00 91.06 90 PRO A C 1
ATOM 653 O O . PRO A 1 90 ? 13.921 -7.872 -18.994 1.00 91.06 90 PRO A O 1
ATOM 656 N N . ALA A 1 91 ? 12.241 -9.091 -19.839 1.00 91.25 91 ALA A N 1
ATOM 657 C CA . ALA A 1 91 ? 13.107 -10.158 -20.356 1.00 91.25 91 ALA A CA 1
ATOM 658 C C . ALA A 1 91 ? 14.128 -9.666 -21.401 1.00 91.25 91 ALA A C 1
ATOM 660 O O . ALA A 1 91 ? 15.188 -10.261 -21.552 1.00 91.25 91 ALA A O 1
ATOM 661 N N . ALA A 1 92 ? 13.815 -8.570 -22.100 1.00 88.94 92 ALA A N 1
ATOM 662 C CA . ALA A 1 92 ? 14.696 -7.949 -23.088 1.00 88.94 92 ALA A CA 1
ATOM 663 C C . ALA A 1 92 ? 15.832 -7.112 -22.466 1.00 88.94 92 ALA A C 1
ATOM 665 O O . ALA A 1 92 ? 16.732 -6.676 -23.178 1.00 88.94 92 ALA A O 1
ATOM 666 N N . TRP A 1 93 ? 15.793 -6.850 -21.157 1.00 89.44 93 TRP A N 1
ATOM 667 C CA . TRP A 1 93 ? 16.805 -6.055 -20.469 1.00 89.44 93 TRP A CA 1
ATOM 668 C C . TRP A 1 93 ? 17.940 -6.935 -19.975 1.00 89.44 93 TRP A C 1
ATOM 670 O O . TRP A 1 93 ? 17.860 -7.543 -18.908 1.00 89.44 93 TRP A O 1
ATOM 680 N N . THR A 1 94 ? 19.011 -6.969 -20.762 1.00 90.00 94 THR A N 1
ATOM 681 C CA . THR A 1 94 ? 20.259 -7.649 -20.415 1.00 90.00 94 THR A CA 1
ATOM 682 C C . THR A 1 94 ? 21.348 -6.632 -20.058 1.00 90.00 94 THR A C 1
ATOM 684 O O . THR A 1 94 ? 21.248 -5.465 -20.445 1.00 90.00 94 THR A O 1
ATOM 687 N N . PRO A 1 95 ? 22.401 -7.023 -19.323 1.00 88.69 95 PRO A N 1
ATOM 688 C CA . PRO A 1 95 ? 23.537 -6.138 -19.062 1.00 88.69 95 PRO A CA 1
ATOM 689 C C . PRO A 1 95 ? 24.149 -5.556 -20.347 1.00 88.69 95 PRO A C 1
ATOM 691 O O . PRO A 1 95 ? 24.510 -4.382 -20.380 1.00 88.69 95 PRO A O 1
ATOM 694 N N . GLU A 1 96 ? 24.182 -6.339 -21.428 1.00 90.31 96 GLU A N 1
ATOM 695 C CA . GLU A 1 96 ? 24.709 -5.929 -22.734 1.00 90.31 96 GLU A CA 1
ATOM 696 C C . GLU A 1 96 ? 23.856 -4.830 -23.380 1.00 90.31 96 GLU A C 1
ATOM 698 O O . GLU A 1 96 ? 24.400 -3.952 -24.046 1.00 90.31 96 GLU A O 1
ATOM 703 N N . TYR A 1 97 ? 22.537 -4.829 -23.147 1.00 88.56 97 TYR A N 1
ATOM 704 C CA . TYR A 1 97 ? 21.633 -3.786 -23.643 1.00 88.56 97 TYR A CA 1
ATOM 705 C C . TYR A 1 97 ? 21.965 -2.401 -23.064 1.00 88.56 97 TYR A C 1
ATOM 707 O O . TYR A 1 97 ? 21.853 -1.390 -23.756 1.00 88.56 97 TYR A O 1
ATOM 715 N N . PHE A 1 98 ? 22.388 -2.344 -21.798 1.00 88.81 98 PHE A N 1
ATOM 716 C CA . PHE A 1 98 ? 22.736 -1.086 -21.129 1.00 88.81 98 PHE A CA 1
ATOM 717 C C . PHE A 1 98 ? 24.210 -0.699 -21.288 1.00 88.81 98 PHE A C 1
ATOM 719 O O . PHE A 1 98 ? 24.551 0.482 -21.155 1.00 88.81 98 PHE A O 1
ATOM 726 N N . GLY A 1 99 ? 25.076 -1.676 -21.576 1.00 88.00 99 GLY A N 1
ATOM 727 C CA . GLY A 1 99 ? 26.521 -1.489 -21.655 1.00 88.00 99 GLY A CA 1
ATOM 728 C C . GLY A 1 99 ? 27.079 -0.779 -20.417 1.00 88.00 99 GLY A C 1
ATOM 729 O O . GLY A 1 99 ? 26.556 -0.905 -19.308 1.00 88.00 99 GLY A O 1
ATOM 730 N N . ASP A 1 100 ? 28.103 0.048 -20.619 1.00 86.25 100 ASP A N 1
ATOM 731 C CA . ASP A 1 100 ? 28.787 0.758 -19.527 1.00 86.25 100 ASP A CA 1
ATOM 732 C C . ASP A 1 100 ? 27.979 1.925 -18.933 1.00 86.25 100 ASP A C 1
ATOM 734 O O . ASP A 1 100 ? 28.346 2.483 -17.900 1.00 86.25 100 ASP A O 1
ATOM 738 N N . LYS A 1 101 ? 26.872 2.320 -19.577 1.00 83.56 101 LYS A N 1
ATOM 739 C CA . LYS A 1 101 ? 26.038 3.448 -19.129 1.00 83.56 101 LYS A CA 1
ATOM 740 C C . LYS A 1 101 ? 25.097 3.066 -17.985 1.00 83.56 101 LYS A C 1
ATOM 742 O O . LYS A 1 101 ? 24.626 3.954 -17.275 1.00 83.56 101 LYS A O 1
ATOM 747 N N . GLY A 1 102 ? 24.845 1.768 -17.796 1.00 87.62 102 GLY A N 1
ATOM 748 C CA . GLY A 1 102 ? 23.935 1.255 -16.776 1.00 87.62 102 GLY A CA 1
ATOM 749 C C . GLY A 1 102 ? 22.472 1.658 -16.996 1.00 87.62 102 GLY A C 1
ATOM 750 O O . GLY A 1 102 ? 22.090 2.208 -18.031 1.00 87.62 102 GLY A O 1
ATOM 751 N N . VAL A 1 103 ? 21.632 1.358 -16.004 1.00 89.69 103 VAL A N 1
ATOM 752 C CA . VAL A 1 103 ? 20.203 1.695 -16.040 1.00 89.69 103 VAL A CA 1
ATOM 753 C C . VAL A 1 103 ? 20.027 3.190 -15.733 1.00 89.69 103 VAL A C 1
ATOM 755 O O . VAL A 1 103 ? 20.506 3.649 -14.691 1.00 89.69 103 VAL A O 1
ATOM 758 N N . PRO A 1 104 ? 19.350 3.966 -16.599 1.00 91.19 104 PRO A N 1
ATOM 759 C CA . PRO A 1 104 ? 19.117 5.386 -16.352 1.00 91.19 104 PRO A CA 1
ATOM 760 C C . PRO A 1 104 ? 18.182 5.607 -15.152 1.00 91.19 104 PRO A C 1
ATOM 762 O O . PRO A 1 104 ? 17.392 4.740 -14.794 1.00 91.19 104 PRO A O 1
ATOM 765 N N . LEU A 1 105 ? 18.236 6.795 -14.537 1.00 90.56 105 LEU A N 1
ATOM 766 C CA . LEU A 1 105 ? 17.348 7.149 -13.415 1.00 90.56 105 LEU A CA 1
ATOM 767 C C . LEU A 1 105 ? 15.900 7.435 -13.843 1.00 90.56 105 LEU A C 1
ATOM 769 O O . LEU A 1 105 ? 14.990 7.301 -13.031 1.00 90.56 105 LEU A O 1
ATOM 773 N N . LEU A 1 106 ? 15.697 7.881 -15.084 1.00 92.75 106 LEU A N 1
ATOM 774 C CA . LEU A 1 106 ? 14.404 8.283 -15.635 1.00 92.75 106 LEU A CA 1
ATOM 775 C C . LEU A 1 106 ? 14.245 7.726 -17.055 1.00 92.75 106 LEU A C 1
ATOM 777 O O . LEU A 1 106 ? 15.231 7.549 -17.773 1.00 92.75 106 LEU A O 1
ATOM 781 N N . GLY A 1 107 ? 12.996 7.532 -17.478 1.00 91.44 107 GLY A N 1
ATOM 782 C CA . GLY A 1 107 ? 12.632 7.084 -18.825 1.00 91.44 107 GLY A CA 1
ATOM 783 C C . GLY A 1 107 ? 12.163 5.629 -18.876 1.00 91.44 107 GLY A C 1
ATOM 784 O O . GLY A 1 107 ? 12.094 4.937 -17.867 1.00 91.44 107 GLY A O 1
ATOM 785 N N . TRP A 1 108 ? 11.823 5.146 -20.071 1.00 89.06 108 TRP A N 1
ATOM 786 C CA . TRP A 1 108 ? 11.244 3.805 -20.240 1.00 89.06 108 TRP A CA 1
ATOM 787 C C . TRP A 1 108 ? 12.169 2.679 -19.795 1.00 89.06 108 TRP A C 1
ATOM 789 O O . TRP A 1 108 ? 11.723 1.692 -19.224 1.00 89.06 108 TRP A O 1
ATOM 799 N N . ASN A 1 109 ? 13.467 2.885 -19.987 1.00 89.88 109 ASN A N 1
ATOM 800 C CA . ASN A 1 109 ? 14.524 1.939 -19.664 1.00 89.88 109 ASN A CA 1
ATOM 801 C C . ASN A 1 109 ? 14.764 1.738 -18.155 1.00 89.88 109 ASN A C 1
ATOM 803 O O . ASN A 1 109 ? 15.605 0.924 -17.790 1.00 89.88 109 ASN A O 1
ATOM 807 N N . SER A 1 110 ? 14.046 2.459 -17.286 1.00 89.50 110 SER A N 1
ATOM 808 C CA . SER A 1 110 ? 14.126 2.326 -15.825 1.00 89.50 110 SER A CA 1
ATOM 809 C C . SER A 1 110 ? 12.869 1.716 -15.183 1.00 89.50 110 SER A C 1
ATOM 811 O O . SER A 1 110 ? 12.803 1.594 -13.963 1.00 89.50 110 SER A O 1
ATOM 813 N N . VAL A 1 111 ? 11.857 1.356 -15.979 1.00 91.88 111 VAL A N 1
ATOM 814 C CA . VAL A 1 111 ? 10.559 0.818 -15.531 1.00 91.88 111 VAL A CA 1
ATOM 815 C C . VAL A 1 111 ? 10.548 -0.719 -15.446 1.00 91.88 111 VAL A C 1
ATOM 817 O O . VAL A 1 111 ? 10.541 -1.417 -16.455 1.00 91.88 111 VAL A O 1
ATOM 820 N N . THR A 1 112 ? 10.475 -1.278 -14.241 1.00 92.31 112 THR A N 1
ATOM 821 C CA . THR A 1 112 ? 10.220 -2.718 -14.038 1.00 92.31 112 THR A CA 1
ATOM 822 C C . THR A 1 112 ? 8.734 -3.061 -14.193 1.00 92.31 112 THR A C 1
ATOM 824 O O . THR A 1 112 ? 7.885 -2.174 -14.260 1.00 92.31 112 THR A O 1
ATOM 827 N N . VAL A 1 113 ? 8.397 -4.357 -14.261 1.00 93.44 113 VAL A N 1
ATOM 828 C CA . VAL A 1 113 ? 6.992 -4.807 -14.309 1.00 93.44 113 VAL A CA 1
ATOM 829 C C . VAL A 1 113 ? 6.286 -4.439 -12.996 1.00 93.44 113 VAL A C 1
ATOM 831 O O . VAL A 1 113 ? 6.664 -5.000 -11.977 1.00 93.44 113 VAL A O 1
ATOM 834 N N . PRO A 1 114 ? 5.254 -3.580 -12.970 1.00 92.94 114 PRO A N 1
ATOM 835 C CA . PRO A 1 114 ? 4.642 -3.150 -11.712 1.00 92.94 114 PRO A CA 1
ATOM 836 C C . PRO A 1 114 ? 4.017 -4.299 -10.912 1.00 92.94 114 PRO A C 1
ATOM 838 O O . PRO A 1 114 ? 3.137 -5.005 -11.411 1.00 92.94 114 PRO A O 1
ATOM 841 N N . GLY A 1 115 ? 4.445 -4.482 -9.661 1.00 92.56 115 GLY A N 1
ATOM 842 C CA . GLY A 1 115 ? 3.963 -5.549 -8.783 1.00 92.56 115 GLY A CA 1
ATOM 843 C C . GLY A 1 115 ? 2.913 -5.132 -7.746 1.00 92.56 115 GLY A C 1
ATOM 844 O O . GLY A 1 115 ? 2.358 -5.990 -7.064 1.00 92.56 115 GLY A O 1
ATOM 845 N N . ALA A 1 116 ? 2.587 -3.844 -7.599 1.00 92.31 116 ALA A N 1
ATOM 846 C CA . ALA A 1 116 ? 1.663 -3.395 -6.552 1.00 92.31 116 ALA A CA 1
ATOM 847 C C . ALA A 1 116 ? 0.257 -4.001 -6.676 1.00 92.31 116 ALA A C 1
ATOM 849 O O . ALA A 1 116 ? -0.268 -4.531 -5.697 1.00 92.31 116 ALA A O 1
ATOM 850 N N . VAL A 1 117 ? -0.331 -3.975 -7.877 1.00 92.12 117 VAL A N 1
ATOM 851 C CA . VAL A 1 117 ? -1.697 -4.474 -8.119 1.00 92.12 117 VAL A CA 1
ATOM 852 C C . VAL A 1 117 ? -1.795 -5.978 -7.865 1.00 92.12 117 VAL A C 1
ATOM 854 O O . VAL A 1 117 ? -2.720 -6.428 -7.190 1.00 92.12 117 VAL A O 1
ATOM 857 N N . SER A 1 118 ? -0.824 -6.758 -8.352 1.00 92.69 118 SER A N 1
ATOM 858 C CA . SER A 1 118 ? -0.781 -8.200 -8.086 1.00 92.69 118 SER A CA 1
ATOM 859 C C . SER A 1 118 ? -0.592 -8.480 -6.596 1.00 92.69 118 SER A C 1
ATOM 861 O O . SER A 1 118 ? -1.242 -9.369 -6.054 1.00 92.69 118 SER A O 1
ATOM 863 N N . GLY A 1 119 ? 0.213 -7.666 -5.908 1.00 92.88 119 GLY A N 1
ATOM 864 C CA . GLY A 1 119 ? 0.367 -7.727 -4.462 1.00 92.88 119 GLY A CA 1
ATOM 865 C C . GLY A 1 119 ? -0.939 -7.482 -3.703 1.00 92.88 119 GLY A C 1
ATOM 866 O O . GLY A 1 119 ? -1.240 -8.212 -2.762 1.00 92.88 119 GLY A O 1
ATOM 867 N N . TRP A 1 120 ? -1.741 -6.496 -4.113 1.00 93.50 120 TRP A N 1
ATOM 868 C CA . TRP A 1 120 ? -3.039 -6.217 -3.486 1.00 93.50 120 TRP A CA 1
ATOM 869 C C . TRP A 1 120 ? -4.024 -7.369 -3.664 1.00 93.50 120 TRP A C 1
ATOM 871 O O . TRP A 1 120 ? -4.638 -7.793 -2.688 1.00 93.50 120 TRP A O 1
ATOM 881 N N . VAL A 1 121 ? -4.131 -7.906 -4.882 1.00 92.69 121 VAL A N 1
ATOM 882 C CA . VAL A 1 121 ? -5.012 -9.044 -5.179 1.00 92.69 121 VAL A CA 1
ATOM 883 C C . VAL A 1 121 ? -4.585 -10.286 -4.396 1.00 92.69 121 VAL A C 1
ATOM 885 O O . VAL A 1 121 ? -5.436 -10.967 -3.826 1.00 92.69 121 VAL A O 1
ATOM 888 N N . GLU A 1 122 ? -3.284 -10.566 -4.309 1.00 92.62 122 GLU A N 1
ATOM 889 C CA . GLU A 1 122 ? -2.762 -11.723 -3.575 1.00 92.62 122 GLU A CA 1
ATOM 890 C C . GLU A 1 122 ? -3.002 -11.604 -2.062 1.00 92.62 122 GLU A C 1
ATOM 892 O O . GLU A 1 122 ? -3.415 -12.569 -1.415 1.00 92.62 122 GLU A O 1
ATOM 897 N N . LEU A 1 123 ? -2.778 -10.417 -1.484 1.00 91.88 123 LEU A N 1
ATOM 898 C CA . LEU A 1 123 ? -3.072 -10.152 -0.072 1.00 91.88 123 LEU A CA 1
ATOM 899 C C . LEU A 1 123 ? -4.553 -10.335 0.230 1.00 91.88 123 LEU A C 1
ATOM 901 O O . LEU A 1 123 ? -4.901 -11.029 1.187 1.00 91.88 123 LEU A O 1
ATOM 905 N N . HIS A 1 124 ? -5.402 -9.729 -0.599 1.00 91.38 124 HIS A N 1
ATOM 906 C CA . HIS A 1 124 ? -6.849 -9.813 -0.465 1.00 91.38 124 HIS A CA 1
ATOM 907 C C . HIS A 1 124 ? -7.335 -11.255 -0.586 1.00 91.38 124 HIS A C 1
ATOM 909 O O . HIS A 1 124 ? -8.098 -11.722 0.243 1.00 91.38 124 HIS A O 1
ATOM 915 N N . SER A 1 125 ? -6.830 -12.011 -1.559 1.00 91.06 125 SER A N 1
ATOM 916 C CA . SER A 1 125 ? -7.258 -13.399 -1.780 1.00 91.06 125 SER A CA 1
ATOM 917 C C . SER A 1 125 ? -6.920 -14.326 -0.608 1.00 91.06 125 SER A C 1
ATOM 919 O O . SER A 1 125 ? -7.637 -15.293 -0.362 1.00 91.06 125 SER A O 1
ATOM 921 N N . ARG A 1 126 ? -5.825 -14.056 0.117 1.00 89.62 126 ARG A N 1
ATOM 922 C CA . ARG A 1 126 ? -5.375 -14.896 1.240 1.00 89.62 126 ARG A CA 1
ATOM 923 C C . ARG A 1 126 ? -5.967 -14.503 2.589 1.00 89.62 126 ARG A C 1
ATOM 925 O O . ARG A 1 126 ? -6.183 -15.377 3.422 1.00 89.62 126 ARG A O 1
ATOM 932 N N . PHE A 1 127 ? -6.151 -13.208 2.832 1.00 89.50 127 PHE A N 1
ATOM 933 C CA . PHE A 1 127 ? -6.470 -12.668 4.161 1.00 89.50 127 PHE A CA 1
ATOM 934 C C . PHE A 1 127 ? -7.640 -11.676 4.156 1.00 89.50 127 PHE A C 1
ATOM 936 O O . PHE A 1 127 ? -7.981 -11.113 5.204 1.00 89.50 127 PHE A O 1
ATOM 943 N N . GLY A 1 128 ? -8.208 -11.396 2.988 1.00 86.06 128 GLY A N 1
ATOM 944 C CA . GLY A 1 128 ? -9.355 -10.520 2.838 1.00 86.06 128 GLY A CA 1
ATOM 945 C C . GLY A 1 128 ? -10.629 -11.173 3.352 1.00 86.06 128 GLY A C 1
ATOM 946 O O . GLY A 1 128 ? -10.725 -12.392 3.505 1.00 86.06 128 GLY A O 1
ATOM 947 N N . ARG A 1 129 ? -11.604 -10.335 3.692 1.00 86.81 129 ARG A N 1
ATOM 948 C CA . ARG A 1 129 ? -12.919 -10.772 4.179 1.00 86.81 129 ARG A CA 1
ATOM 949 C C . ARG A 1 129 ? -14.054 -10.143 3.388 1.00 86.81 129 ARG A C 1
ATOM 951 O O . ARG A 1 129 ? -15.102 -10.769 3.224 1.00 86.81 129 ARG A O 1
ATOM 958 N N . LEU A 1 130 ? -13.858 -8.914 2.925 1.00 85.75 130 LEU A N 1
ATOM 959 C CA . LEU A 1 130 ? -14.814 -8.220 2.072 1.00 85.75 130 LEU A CA 1
ATOM 960 C C . LEU A 1 130 ? -14.704 -8.698 0.617 1.00 85.75 130 LEU A C 1
ATOM 962 O O . LEU A 1 130 ? -13.638 -9.147 0.190 1.00 85.75 130 LEU A O 1
ATOM 966 N N . PRO A 1 131 ? -15.786 -8.611 -0.175 1.00 81.75 131 PRO A N 1
ATOM 967 C CA . PRO A 1 131 ? -15.691 -8.856 -1.605 1.00 81.75 131 PRO A CA 1
ATOM 968 C C . PRO A 1 131 ? -14.787 -7.793 -2.232 1.00 81.75 131 PRO A C 1
ATOM 970 O O . PRO A 1 131 ? -15.035 -6.593 -2.107 1.00 81.75 131 PRO A O 1
ATOM 973 N N . PHE A 1 132 ? -13.747 -8.231 -2.938 1.00 71.62 132 PHE A N 1
ATOM 974 C CA . PHE A 1 132 ? -13.062 -7.344 -3.871 1.00 71.62 132 PHE A CA 1
ATOM 975 C C . PHE A 1 132 ? -14.052 -7.052 -4.999 1.00 71.62 132 PHE A C 1
ATOM 977 O O . PHE A 1 132 ? -14.793 -7.961 -5.377 1.00 71.62 132 PHE A O 1
ATOM 984 N N . ALA A 1 133 ? -14.123 -5.825 -5.517 1.00 61.25 133 ALA A N 1
AT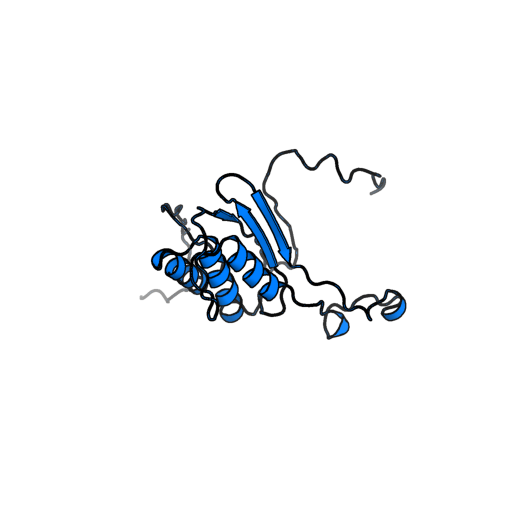OM 985 C CA . ALA A 1 133 ? -15.078 -5.471 -6.571 1.00 61.25 133 ALA A CA 1
ATOM 986 C C . ALA A 1 133 ? -14.972 -6.466 -7.753 1.00 61.25 133 ALA A C 1
ATOM 988 O O . ALA A 1 133 ? -14.044 -6.383 -8.553 1.00 61.25 133 ALA A O 1
ATOM 989 N N . GLY A 1 134 ? -15.883 -7.450 -7.805 1.00 41.25 134 GLY A N 1
ATOM 990 C CA . GLY A 1 134 ? -15.901 -8.537 -8.792 1.00 41.25 134 GLY A CA 1
ATOM 991 C C . GLY A 1 134 ? -15.667 -9.980 -8.300 1.00 41.25 134 GLY A C 1
ATOM 992 O O . GLY A 1 134 ? -15.864 -10.886 -9.103 1.00 41.25 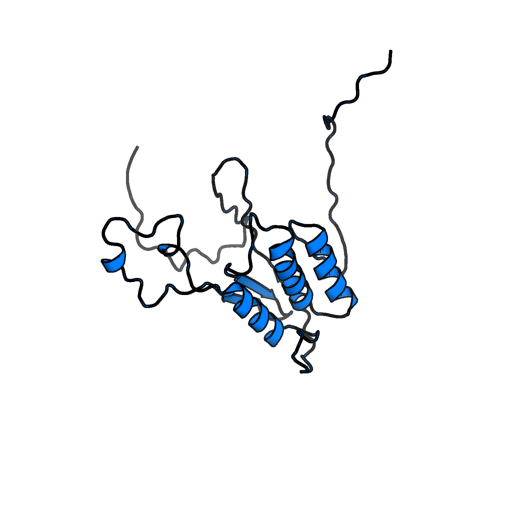134 GLY A O 1
ATOM 993 N N . SER A 1 135 ? -15.304 -10.259 -7.039 1.00 37.94 135 SER A N 1
ATOM 994 C CA . SER A 1 135 ? -15.106 -11.642 -6.553 1.00 37.94 135 SER A CA 1
ATOM 995 C C . SER A 1 135 ? -16.019 -12.008 -5.374 1.00 37.94 135 SER A C 1
ATOM 997 O O . SER A 1 135 ? -15.793 -11.671 -4.214 1.00 37.94 135 SER A O 1
ATOM 999 N N . SER A 1 136 ? -17.079 -12.759 -5.669 1.00 30.70 136 SER A N 1
ATOM 1000 C CA . SER A 1 136 ? -17.930 -13.402 -4.668 1.00 30.70 136 SER A CA 1
ATOM 1001 C C . SER A 1 136 ? -17.291 -14.716 -4.207 1.00 30.70 136 SER A C 1
ATOM 1003 O O . SER A 1 136 ? -17.610 -15.785 -4.725 1.00 30.70 136 SER A O 1
ATOM 1005 N N . SER A 1 137 ? -16.383 -14.678 -3.235 1.00 30.89 137 SER A N 1
ATOM 1006 C CA . SER A 1 137 ? -16.021 -15.899 -2.502 1.00 30.89 137 SER A CA 1
ATOM 1007 C C . SER A 1 137 ? -15.944 -15.607 -1.008 1.00 30.89 137 SER A C 1
ATOM 1009 O O . SER A 1 137 ? -15.323 -14.635 -0.589 1.00 30.89 137 SER A O 1
ATOM 1011 N N . ARG A 1 138 ? -16.643 -16.419 -0.203 1.00 36.19 138 ARG A N 1
ATOM 1012 C CA . ARG A 1 138 ? -16.594 -16.341 1.264 1.00 36.19 138 ARG A CA 1
ATOM 1013 C C . ARG A 1 138 ? -15.175 -16.666 1.715 1.00 36.19 138 ARG A C 1
ATOM 1015 O O . ARG A 1 138 ? -14.687 -17.748 1.402 1.00 36.19 138 ARG A O 1
ATOM 1022 N N . GLN A 1 139 ? -14.550 -15.765 2.463 1.00 45.50 139 GLN A N 1
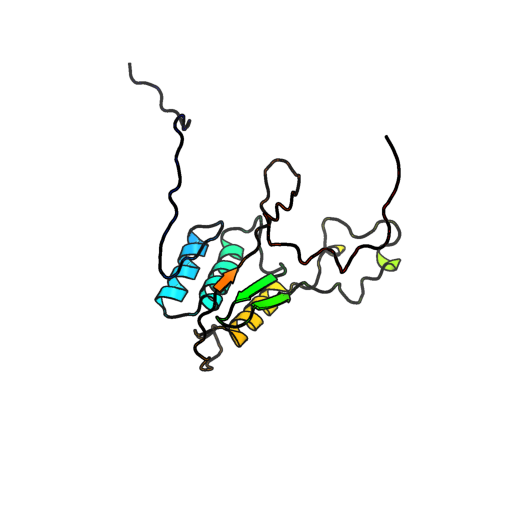ATOM 1023 C CA . GLN A 1 139 ? -13.193 -15.951 2.974 1.00 45.50 139 GLN A CA 1
ATOM 1024 C C . GLN A 1 139 ? -13.180 -15.997 4.507 1.00 45.50 139 GLN A C 1
ATOM 1026 O O . GLN A 1 139 ? -13.993 -15.371 5.192 1.00 45.50 139 GLN A O 1
ATOM 1031 N N . SER A 1 140 ? -12.307 -16.864 5.017 1.00 39.00 140 SER A N 1
ATOM 1032 C CA . SER A 1 140 ? -12.232 -17.348 6.395 1.00 39.00 140 SER A CA 1
ATOM 1033 C C . SER A 1 140 ? -11.807 -16.281 7.402 1.00 39.00 140 SER A C 1
ATOM 1035 O O . SER A 1 140 ? -10.981 -15.417 7.126 1.00 39.00 140 SER A O 1
ATOM 1037 N N . HIS A 1 141 ? -12.354 -16.381 8.615 1.00 38.50 141 HIS A N 1
ATOM 1038 C CA . HIS A 1 141 ? -12.045 -15.492 9.729 1.00 38.50 141 HIS A CA 1
ATOM 1039 C C . HIS A 1 141 ? -10.597 -15.662 10.195 1.00 38.50 141 HIS A C 1
ATOM 1041 O O . HIS A 1 141 ? -10.247 -16.686 10.781 1.00 38.50 141 HIS A O 1
ATOM 1047 N N . THR A 1 142 ? -9.761 -14.644 9.994 1.00 35.19 142 THR A N 1
ATOM 1048 C CA . THR A 1 142 ? -8.445 -14.592 10.639 1.00 35.19 142 THR A CA 1
ATOM 1049 C C . THR A 1 142 ? -8.117 -13.158 11.068 1.00 35.19 142 THR A C 1
ATOM 1051 O O . THR A 1 142 ? -8.178 -12.243 10.242 1.00 35.19 142 THR A O 1
ATOM 1054 N N . PRO A 1 143 ? -7.820 -12.909 12.356 1.00 38.19 143 PRO A N 1
ATOM 1055 C CA . PRO A 1 143 ? -7.426 -11.588 12.826 1.00 38.19 143 PRO A CA 1
ATOM 1056 C C . PRO A 1 143 ? -5.998 -11.292 12.360 1.00 38.19 143 PRO A C 1
ATOM 1058 O O . PRO A 1 143 ? -5.027 -11.765 12.946 1.00 38.19 143 PRO A O 1
ATOM 1061 N N . ALA A 1 144 ? -5.872 -10.517 11.285 1.00 41.03 144 ALA A N 1
ATOM 1062 C CA . ALA A 1 144 ? -4.576 -10.109 10.769 1.00 41.03 144 ALA A CA 1
ATOM 1063 C C . ALA A 1 144 ? -4.131 -8.756 11.348 1.00 41.03 144 ALA A C 1
ATOM 1065 O O . ALA A 1 144 ? -4.952 -7.867 11.546 1.00 41.03 144 ALA A O 1
ATOM 1066 N N . THR A 1 145 ? -2.830 -8.569 11.557 1.00 39.47 145 THR A N 1
ATOM 1067 C CA . THR A 1 145 ? -2.192 -7.266 11.793 1.00 39.47 145 THR A CA 1
ATOM 1068 C C . THR A 1 145 ? -1.188 -7.029 10.674 1.00 39.47 145 THR A C 1
ATOM 1070 O O . THR A 1 145 ? -0.272 -7.830 10.478 1.00 39.47 145 THR A O 1
ATOM 1073 N N . VAL A 1 146 ? -1.341 -5.932 9.934 1.00 42.00 146 VAL A N 1
ATOM 1074 C CA . VAL A 1 146 ? -0.450 -5.585 8.819 1.00 42.00 146 VAL A CA 1
ATOM 1075 C C . VAL A 1 146 ? 0.551 -4.532 9.269 1.00 42.00 146 VAL A C 1
ATOM 1077 O O . VAL A 1 146 ? 0.173 -3.463 9.746 1.00 42.00 146 VAL A O 1
ATOM 1080 N N . PHE A 1 147 ? 1.838 -4.819 9.089 1.00 26.88 147 PHE A N 1
ATOM 1081 C CA . PHE A 1 147 ? 2.907 -3.844 9.276 1.00 26.88 147 PHE A CA 1
ATOM 1082 C C . PHE A 1 147 ? 3.395 -3.340 7.918 1.00 26.88 147 PHE A C 1
ATOM 1084 O O . PHE A 1 147 ? 3.906 -4.108 7.102 1.00 26.88 147 PHE A O 1
ATOM 1091 N N . TRP A 1 148 ? 3.282 -2.026 7.702 1.00 31.30 148 TRP A N 1
ATOM 1092 C CA . TRP A 1 148 ? 3.808 -1.350 6.518 1.00 31.30 148 TRP A CA 1
ATOM 1093 C C . TRP A 1 148 ? 5.127 -0.634 6.838 1.00 31.30 148 TRP A C 1
ATOM 1095 O O . TRP A 1 148 ? 5.222 0.144 7.792 1.00 31.30 148 TRP A O 1
ATOM 1105 N N . CYS A 1 149 ? 6.174 -0.918 6.059 1.00 23.83 149 CYS A N 1
ATOM 1106 C CA . CYS A 1 149 ? 7.506 -0.358 6.276 1.00 23.83 149 CYS A CA 1
ATOM 1107 C C . CYS A 1 149 ? 7.662 0.964 5.509 1.00 23.83 149 CYS A C 1
ATOM 1109 O O . CYS A 1 149 ? 7.764 0.979 4.287 1.00 23.83 149 CYS A O 1
ATOM 1111 N N . ARG A 1 150 ? 7.699 2.088 6.233 1.00 26.73 150 ARG A N 1
ATOM 1112 C CA . ARG A 1 150 ? 7.826 3.432 5.654 1.00 26.73 150 ARG A CA 1
ATOM 1113 C C . ARG A 1 150 ? 9.250 3.718 5.155 1.00 26.73 150 ARG A C 1
ATOM 1115 O O . ARG A 1 150 ? 10.177 3.779 5.964 1.00 26.73 150 ARG A O 1
ATOM 1122 N N . GLN A 1 151 ? 9.404 4.075 3.879 1.00 22.31 151 GLN A N 1
ATOM 1123 C CA . GLN A 1 151 ? 10.513 4.923 3.425 1.00 22.31 151 GLN A CA 1
ATOM 1124 C C . GLN A 1 151 ? 10.091 6.390 3.589 1.00 22.31 151 GLN A C 1
ATOM 1126 O O . GLN A 1 151 ? 9.216 6.885 2.889 1.00 22.31 151 GLN A O 1
ATOM 1131 N N . ARG A 1 152 ? 10.638 7.097 4.586 1.00 25.75 152 ARG A N 1
ATOM 1132 C CA . ARG A 1 152 ? 10.339 8.523 4.791 1.00 25.75 152 ARG A CA 1
ATOM 1133 C C . ARG A 1 152 ? 11.319 9.364 3.979 1.00 25.75 152 ARG A C 1
ATOM 1135 O O . ARG A 1 152 ? 12.488 9.449 4.353 1.00 25.75 152 ARG A O 1
ATOM 1142 N N . TRP A 1 153 ? 10.824 10.042 2.950 1.00 21.02 153 TRP A N 1
ATOM 1143 C CA . TRP A 1 153 ? 11.556 11.115 2.284 1.00 21.02 153 TRP A CA 1
ATOM 1144 C C . TRP A 1 153 ? 11.643 12.323 3.236 1.00 21.02 153 TRP A C 1
ATOM 1146 O O . TRP A 1 153 ? 10.633 12.806 3.753 1.00 21.02 153 TRP A O 1
ATOM 1156 N N . ARG A 1 154 ? 12.861 12.766 3.561 1.00 23.61 154 ARG A N 1
ATOM 1157 C CA . ARG A 1 154 ? 13.110 14.085 4.164 1.00 23.61 154 ARG A CA 1
ATOM 1158 C C . ARG A 1 154 ? 13.648 14.982 3.057 1.00 23.61 154 ARG A C 1
ATOM 1160 O O . ARG A 1 154 ? 14.441 14.516 2.246 1.00 23.61 154 ARG A O 1
ATOM 1167 N N . SER A 1 155 ? 13.292 16.263 3.106 1.00 27.59 155 SER A N 1
ATOM 1168 C CA . SER A 1 155 ? 13.731 17.350 2.212 1.00 27.59 155 SER A CA 1
ATOM 1169 C C . SER A 1 155 ? 15.253 17.528 2.065 1.00 27.59 155 SER A C 1
ATOM 1171 O O . SER A 1 155 ? 15.701 18.405 1.342 1.00 27.59 155 SER A O 1
ATOM 1173 N N . SER A 1 156 ? 16.063 16.705 2.731 1.00 28.28 156 SER A N 1
ATOM 1174 C CA . SER A 1 156 ? 17.524 16.743 2.736 1.00 28.28 156 SER A CA 1
ATOM 1175 C C . SER A 1 156 ? 18.197 15.682 1.849 1.00 28.28 156 SER A C 1
ATOM 1177 O O . SER A 1 156 ? 19.393 15.440 2.005 1.00 28.28 156 SER A O 1
ATOM 1179 N N . GLY A 1 157 ? 17.466 15.022 0.940 1.00 27.45 157 GLY A N 1
ATOM 1180 C CA . GLY A 1 157 ? 18.061 14.207 -0.134 1.00 27.45 157 GLY A CA 1
ATOM 1181 C C . GLY A 1 157 ? 18.909 13.005 0.314 1.00 27.45 157 GLY A C 1
ATOM 1182 O O . GLY A 1 157 ? 19.669 12.460 -0.479 1.00 27.45 157 GLY A O 1
ATOM 1183 N N . ARG A 1 158 ? 18.812 12.565 1.577 1.00 22.83 158 ARG A N 1
ATOM 1184 C CA . ARG A 1 158 ? 19.517 11.373 2.080 1.00 22.83 158 ARG A CA 1
ATOM 1185 C C . ARG A 1 158 ? 18.533 10.355 2.641 1.00 22.83 158 ARG A C 1
ATOM 1187 O O . ARG A 1 158 ? 17.946 10.566 3.704 1.00 22.83 158 ARG A O 1
ATOM 1194 N N . LEU A 1 159 ? 18.414 9.213 1.962 1.00 24.92 159 LEU A N 1
ATOM 1195 C CA . LEU A 1 159 ? 17.783 8.022 2.523 1.00 24.92 159 LEU A CA 1
ATOM 1196 C C . LEU A 1 159 ? 18.638 7.500 3.684 1.00 24.92 159 LEU A C 1
ATOM 1198 O O . LEU A 1 159 ? 19.737 6.982 3.501 1.00 24.92 159 LEU A O 1
ATOM 1202 N N . ARG A 1 160 ? 18.112 7.605 4.905 1.00 23.25 160 ARG A N 1
ATOM 1203 C CA . ARG A 1 160 ? 18.574 6.809 6.046 1.00 23.25 160 ARG A CA 1
ATOM 1204 C C . ARG A 1 160 ? 17.452 5.855 6.427 1.00 23.25 160 ARG A C 1
ATOM 1206 O O . ARG A 1 160 ? 16.485 6.260 7.069 1.00 23.25 160 ARG A O 1
ATOM 1213 N N . CYS A 1 161 ? 17.605 4.579 6.079 1.00 21.92 161 CYS A N 1
ATOM 1214 C CA . CYS A 1 161 ? 16.803 3.505 6.657 1.00 21.92 161 CYS A CA 1
ATOM 1215 C C . CYS A 1 161 ? 17.121 3.408 8.153 1.00 21.92 161 CYS A C 1
ATOM 1217 O O . CYS A 1 161 ? 18.091 2.773 8.564 1.00 21.92 161 CYS A O 1
ATOM 1219 N N . ARG A 1 162 ? 16.319 4.066 8.993 1.00 22.47 162 ARG A N 1
ATOM 1220 C CA . ARG A 1 162 ? 16.364 3.864 10.443 1.00 22.47 162 ARG A CA 1
ATOM 1221 C C . ARG A 1 162 ? 15.453 2.683 10.777 1.00 22.47 162 ARG A C 1
ATOM 1223 O O . ARG A 1 162 ? 14.321 2.862 11.205 1.00 22.47 162 ARG A O 1
ATOM 1230 N N . CYS A 1 163 ? 15.962 1.469 10.572 1.00 22.50 163 CYS A N 1
ATOM 1231 C CA . CYS A 1 163 ? 15.409 0.281 11.219 1.00 22.50 163 CYS A CA 1
ATOM 1232 C C . CYS A 1 163 ? 15.721 0.403 12.715 1.00 22.50 163 CYS A C 1
ATOM 1234 O O . CYS A 1 163 ? 16.803 0.029 13.172 1.00 22.50 163 CYS A O 1
ATOM 1236 N N . SER A 1 164 ? 14.822 1.000 13.494 1.00 24.31 164 SER A N 1
ATOM 1237 C CA . SER A 1 164 ? 14.931 0.947 14.946 1.00 24.31 164 SER A CA 1
ATOM 1238 C C . SER A 1 164 ? 14.628 -0.478 15.404 1.00 24.31 164 SER A C 1
ATOM 1240 O O . SER A 1 164 ? 13.476 -0.866 15.540 1.00 24.31 164 SER A O 1
ATOM 1242 N N . ARG A 1 165 ? 15.706 -1.234 15.637 1.00 25.78 165 ARG A N 1
ATOM 1243 C CA . ARG A 1 165 ? 15.823 -2.266 16.676 1.00 25.78 165 ARG A CA 1
ATOM 1244 C C . ARG A 1 165 ? 14.719 -3.342 16.662 1.00 25.78 165 ARG A C 1
ATOM 1246 O O . ARG A 1 165 ? 13.967 -3.470 17.616 1.00 25.78 165 ARG A O 1
ATOM 1253 N N . ILE A 1 166 ? 14.723 -4.191 15.632 1.00 26.39 166 ILE A N 1
ATOM 1254 C CA . ILE A 1 166 ? 14.232 -5.574 15.747 1.00 26.39 166 ILE A CA 1
ATOM 1255 C C . ILE A 1 166 ? 15.457 -6.485 15.899 1.00 26.39 166 ILE A C 1
ATOM 1257 O O . ILE A 1 166 ? 16.425 -6.427 15.141 1.00 26.39 166 ILE A O 1
ATOM 1261 N N . SER A 1 167 ? 15.439 -7.233 16.989 1.00 23.77 167 SER A N 1
ATOM 1262 C CA . SER A 1 167 ? 16.486 -8.036 17.616 1.00 23.77 167 SER A CA 1
ATOM 1263 C C . SER A 1 167 ? 17.299 -8.976 16.706 1.00 23.77 167 SER A C 1
ATOM 1265 O O . SER A 1 167 ? 16.753 -9.802 15.986 1.00 23.77 167 SER A O 1
ATOM 1267 N N . ARG A 1 168 ? 18.633 -8.883 16.848 1.00 26.39 168 ARG A N 1
ATOM 1268 C CA . ARG A 1 168 ? 19.693 -9.927 16.895 1.00 26.39 168 ARG A CA 1
ATOM 1269 C C . ARG A 1 168 ? 19.750 -11.132 15.926 1.00 26.39 168 ARG A C 1
ATOM 1271 O O . ARG A 1 168 ? 20.777 -11.800 15.946 1.00 26.39 168 ARG A O 1
ATOM 1278 N N . VAL A 1 169 ? 18.800 -11.391 15.029 1.00 27.98 169 VAL A N 1
ATOM 1279 C CA . VAL A 1 169 ? 18.825 -12.614 14.182 1.00 27.98 169 VAL A CA 1
ATOM 1280 C C . VAL A 1 169 ? 19.617 -12.447 12.868 1.00 27.98 169 VAL A C 1
ATOM 1282 O O . VAL A 1 169 ? 20.017 -13.422 12.237 1.00 27.98 169 VAL A O 1
ATOM 1285 N N . ARG A 1 170 ? 19.962 -11.219 12.459 1.00 26.02 170 ARG A N 1
ATOM 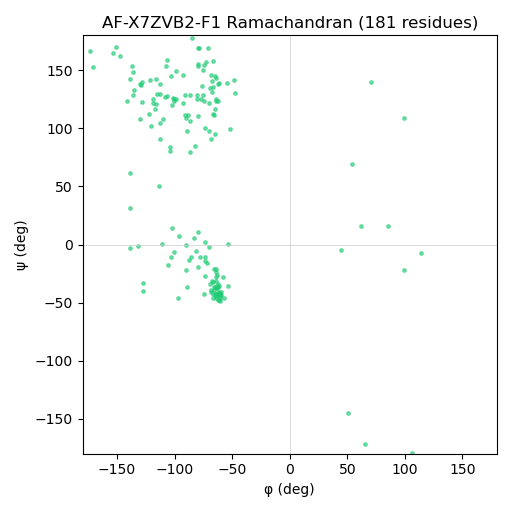1286 C CA . ARG A 1 170 ? 20.551 -10.948 11.127 1.00 26.02 170 ARG A CA 1
ATOM 1287 C C . ARG A 1 170 ? 22.066 -11.149 10.963 1.00 26.02 170 ARG A C 1
ATOM 1289 O O . ARG A 1 170 ? 22.584 -10.856 9.891 1.00 26.02 170 ARG A O 1
ATOM 1296 N N . ARG A 1 171 ? 22.804 -11.657 11.959 1.00 22.78 171 ARG A N 1
ATOM 1297 C CA . ARG A 1 171 ? 24.276 -11.799 11.837 1.00 22.78 171 ARG A CA 1
ATOM 1298 C C . ARG A 1 171 ? 24.771 -13.033 11.069 1.00 22.78 171 ARG A C 1
ATOM 1300 O O . ARG A 1 171 ? 25.969 -13.110 10.832 1.00 22.78 171 ARG A O 1
ATOM 1307 N N . ARG A 1 172 ? 23.912 -13.973 10.654 1.00 24.05 172 ARG A N 1
ATOM 1308 C CA . ARG A 1 172 ? 24.382 -15.265 10.108 1.00 24.05 172 ARG A CA 1
ATOM 1309 C C . ARG A 1 172 ? 24.340 -15.448 8.589 1.00 24.05 172 ARG A C 1
ATOM 1311 O O . ARG A 1 172 ? 24.936 -16.406 8.121 1.00 24.05 172 ARG A O 1
ATOM 1318 N N . VAL A 1 173 ? 23.698 -14.564 7.821 1.00 30.77 173 VAL A N 1
ATOM 1319 C CA . VAL A 1 173 ? 23.418 -14.859 6.395 1.00 30.77 173 VAL A CA 1
ATOM 1320 C C . VAL A 1 173 ? 24.306 -14.088 5.403 1.00 30.77 173 VAL A C 1
ATOM 1322 O O . VAL A 1 173 ? 24.461 -14.533 4.277 1.00 30.77 173 VAL A O 1
ATOM 1325 N N . TYR A 1 174 ? 24.976 -12.997 5.801 1.00 25.36 174 TYR A N 1
ATOM 1326 C CA . TYR A 1 174 ? 25.716 -12.143 4.845 1.00 25.36 174 TYR A CA 1
ATOM 1327 C C . TYR A 1 174 ? 27.091 -11.645 5.324 1.00 25.36 174 TYR A C 1
ATOM 1329 O O . TYR A 1 174 ? 27.534 -10.566 4.947 1.00 25.36 174 TYR A O 1
ATOM 1337 N N . ALA A 1 175 ? 27.802 -12.416 6.147 1.00 27.42 175 ALA A N 1
ATOM 1338 C CA . ALA A 1 175 ? 29.181 -12.095 6.518 1.00 27.42 175 ALA A CA 1
ATOM 1339 C C . ALA A 1 175 ? 30.174 -12.988 5.761 1.00 27.42 175 ALA A C 1
ATOM 1341 O O . ALA A 1 175 ? 30.694 -13.958 6.308 1.00 27.42 175 ALA A O 1
ATOM 1342 N N . ARG A 1 176 ? 30.474 -12.644 4.505 1.00 24.88 176 ARG A N 1
ATOM 1343 C CA . ARG A 1 176 ? 31.755 -13.012 3.890 1.00 24.88 176 ARG A CA 1
ATOM 1344 C C . ARG A 1 176 ? 32.397 -11.776 3.260 1.00 24.88 176 ARG A C 1
ATOM 1346 O O . ARG A 1 176 ? 31.987 -11.331 2.199 1.00 24.88 176 ARG A O 1
ATOM 1353 N N . ARG A 1 177 ? 33.459 -11.344 3.951 1.00 24.91 177 ARG A N 1
ATOM 1354 C CA . ARG A 1 177 ? 34.539 -10.401 3.610 1.00 24.91 177 ARG A CA 1
ATOM 1355 C C . ARG A 1 177 ? 34.402 -8.963 4.151 1.00 24.91 177 ARG A C 1
ATOM 1357 O O . ARG A 1 177 ? 33.559 -8.206 3.682 1.00 24.91 177 ARG A O 1
ATOM 1364 N N . PRO A 1 178 ? 35.243 -8.580 5.134 1.00 27.66 178 PRO A N 1
ATOM 1365 C CA . PRO A 1 178 ? 35.435 -7.189 5.526 1.00 27.66 178 PRO A CA 1
ATOM 1366 C C . PRO A 1 178 ? 36.300 -6.472 4.480 1.00 27.66 178 PRO A C 1
ATOM 1368 O O . PRO A 1 178 ? 37.374 -6.956 4.130 1.00 27.66 178 PRO A O 1
ATOM 1371 N N . CYS A 1 179 ? 35.836 -5.322 3.991 1.00 25.28 179 CYS A N 1
ATOM 1372 C CA . CYS A 1 179 ? 36.675 -4.406 3.226 1.00 25.28 179 CYS A CA 1
ATOM 1373 C C . CYS A 1 179 ? 37.517 -3.601 4.223 1.00 25.28 179 CYS A C 1
ATOM 1375 O O . CYS A 1 179 ? 36.988 -2.834 5.029 1.00 25.28 179 CYS A O 1
ATOM 1377 N N . THR A 1 180 ? 38.815 -3.867 4.220 1.00 28.25 180 THR A N 1
ATOM 1378 C CA . THR A 1 180 ? 39.854 -3.131 4.938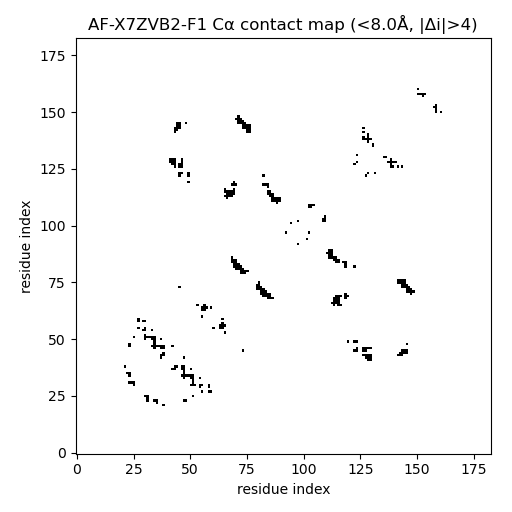 1.00 28.25 180 THR A CA 1
ATOM 1379 C C . THR A 1 180 ? 40.148 -1.786 4.264 1.00 28.25 180 THR A C 1
ATOM 1381 O O . THR A 1 180 ? 40.028 -1.690 3.044 1.00 28.25 180 THR A O 1
ATOM 1384 N N . THR A 1 181 ? 40.643 -0.841 5.085 1.00 28.25 181 THR A N 1
ATOM 1385 C CA . THR A 1 181 ? 41.527 0.302 4.734 1.00 28.25 181 THR A CA 1
ATOM 1386 C C . THR A 1 181 ? 40.884 1.450 3.913 1.00 28.25 181 THR A C 1
ATOM 1388 O O . THR A 1 181 ? 40.108 1.205 3.007 1.00 28.25 181 THR A O 1
ATOM 1391 N N . THR A 1 182 ? 41.120 2.754 4.119 1.00 26.39 182 THR A N 1
ATOM 1392 C CA . THR A 1 182 ? 41.971 3.559 5.022 1.00 26.39 182 THR A CA 1
ATOM 1393 C C . THR A 1 182 ? 41.566 5.033 4.854 1.00 26.39 182 THR A C 1
ATOM 1395 O O . THR A 1 182 ? 41.206 5.402 3.743 1.00 26.39 182 THR A O 1
ATOM 1398 N N . ARG A 1 183 ? 41.774 5.826 5.918 1.00 31.77 183 ARG A N 1
ATOM 1399 C CA . ARG A 1 183 ? 41.850 7.305 6.011 1.00 31.77 183 ARG A CA 1
ATOM 1400 C C . ARG A 1 183 ? 40.633 8.134 5.597 1.00 31.77 183 ARG A C 1
ATOM 1402 O O . ARG A 1 183 ? 40.349 8.259 4.393 1.00 31.77 183 ARG A O 1
#

Radius of gyration: 21.49 Å; Cα contacts (8 Å, |Δi|>4): 206; chains: 1; bounding box: 60×66×46 Å

InterPro domains:
  IPR029055 Nucleophile aminohydrolases, N-terminal [SSF56235] (16-133)
  IPR052896 Gamma-glutamyltransferase-like enzyme [PTHR43881] (15-133)

Mean predicted aligned error: 13.03 Å

Foldseek 3Di:
DDDDDDPDDPDDDDDDDDDDPDAADDPDVVLRVQLVVCVVVVKANLSSVLSSLVVCQPVPVVPHHQLAWDWKWKDQPPDIDIDGQDFDADPPDDCVVCDPVPQDPDDPSNRGRRRSVVRSVVSCVQRIQDDDVPDPDGDDDTHMDMDDQDQDDDPPPDGDPPPPDDDDPPPPDDDDDDDDDDD

Organism: NCBI:txid1299334

Solvent-accessible surface area (backbone atoms only — not comparable to full-atom values): 11900 Å² total; per-residue (Å²): 137,80,80,81,91,73,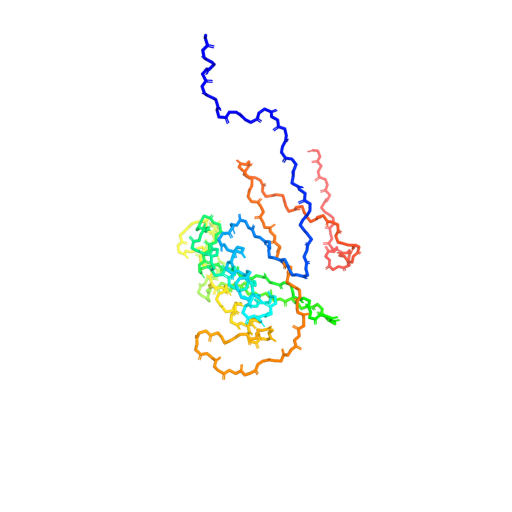90,76,74,92,67,88,82,84,82,77,88,87,85,67,98,74,83,67,86,64,95,44,70,69,22,25,50,45,12,46,48,32,44,73,76,68,28,22,43,46,36,13,49,44,42,19,55,57,40,32,34,70,80,35,60,92,82,37,43,77,74,32,60,31,69,44,38,38,30,49,81,85,53,82,43,76,48,81,19,67,42,54,72,55,90,84,69,46,72,76,77,42,49,96,76,48,75,52,95,68,64,79,81,53,62,51,46,54,14,25,61,61,35,45,53,53,47,38,75,76,49,16,48,58,69,54,98,88,47,95,66,94,47,75,94,54,69,39,49,68,53,78,85,82,83,74,87,54,101,75,85,63,91,73,89,78,79,80,81,79,78,89,72,79,77,79,84,78,82,82,82,84,87,74,90,80,136